Protein AF-A0A958D1C4-F1 (afdb_monomer)

Radius of gyration: 20.92 Å; Cα contacts (8 Å, |Δi|>4): 284; chains: 1; bounding box: 40×47×58 Å

Foldseek 3Di:
DVLVVLVVVLPCCVQDPLQFAWDFPCVQCVVFVVAKDFDPLDQAQFFFFFWAWDADPPQKIWIWTKTQAADVVVVSPHFPADPVNPHGDIDTTTGIIGHDDPLSNLVRNSCGRCVCSRPNQHGFDHDNPDTNVRSNRRGIGGHDDPPRDCVVSVV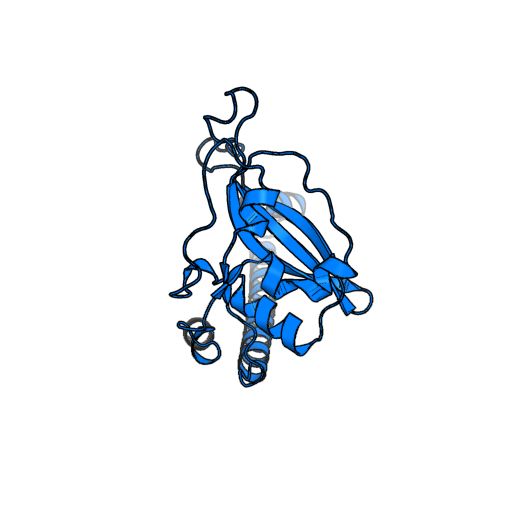SVVVSVVVVVVVVVVVVVVLVVVCVVVVPDPVRSVVCCVVVPPPPD

Solvent-accessible surface area (backbone atoms only — not comparable to full-atom values): 11292 Å² total; per-residue (Å²): 114,66,66,66,51,49,61,65,63,62,49,60,63,83,46,40,68,48,74,38,64,44,38,39,35,58,67,73,40,38,72,35,58,74,78,29,46,79,38,81,74,60,102,42,51,30,36,53,80,47,42,44,64,43,85,44,84,94,67,30,33,33,38,29,36,30,33,40,39,45,26,68,89,60,72,46,72,43,68,33,54,38,98,81,71,76,48,70,30,68,45,81,37,57,42,33,37,30,62,56,59,69,69,59,46,53,51,44,53,60,46,35,75,49,36,79,71,27,73,54,23,56,75,54,55,73,64,74,82,49,42,30,66,59,25,52,48,62,23,35,38,64,57,88,60,92,82,50,66,52,65,68,57,51,51,54,49,53,52,52,53,52,54,47,54,52,47,57,55,47,51,54,50,49,51,56,49,52,38,61,74,73,65,57,50,74,70,56,46,49,56,47,49,71,68,62,50,74,78,91,120

Nearest PDB structures (foldseek):
  6bhw-assembly2_H  TM=4.197E-01  e=1.372E+00  Bacillus subtilis subsp. subtilis str. 168
  6h25-assembly1_J  TM=2.939E-01  e=8.977E-01  Homo sapiens
  6t96-assembly1_A  TM=2.825E-01  e=3.620E+00  Photorhabdus laumondii subsp. laumondii TTO1
  7zck-assembly1_C  TM=2.603E-01  e=8.989E+00  Synechococcus sp. MIT S9220

Secondary structure (DSSP, 8-state):
-HHHHHHHHT-GGGTS-TT--EEEHHHHTHHHHHHSEE----S--PEEEEEEEEE-GGGEEEEEEEEE-B-TTTTT-SB-B-TTSSSBPEEEEEEEEEE--HHHHHHHHHHGGGGGGSTTT-PPP-SSSS-HHHHHHT-EEEPP-TT---HHHHHHHHHHHHHHHHHHHHHHHHHHHHHHHHT--HHHHHHHHHHHS----

Sequence (201 aa):
KQRQKLEKALDPFKFLDRNAPCKPFTQVFAQAIKYGELVDPGAVRHDVEGLRLVPLAGGRVELQAQLKHRDPASGWSSWQYEEDGKSILRTWTPVYRFDLDPAVARFYTHALPVLDQFTHAGKFPGGKTKSSMQKLQAAKLPIFDPAADLAPLEELTAELEAVRTQLDGTDRLIDQVVYRLYGLTEEEIAVVEERGEPQST

Structure (mmCIF, N/CA/C/O backbone):
data_AF-A0A958D1C4-F1
#
_entry.id   AF-A0A958D1C4-F1
#
loop_
_atom_site.group_PDB
_atom_site.id
_atom_site.type_symbol
_atom_site.label_atom_id
_atom_site.label_alt_id
_atom_site.label_comp_id
_atom_site.label_asym_id
_atom_site.label_entity_id
_atom_site.label_seq_id
_atom_site.pdbx_PDB_ins_code
_atom_site.Cartn_x
_atom_site.Cartn_y
_atom_site.Cartn_z
_atom_site.occupancy
_atom_site.B_iso_or_equiv
_atom_site.auth_seq_id
_atom_site.auth_comp_id
_atom_site.auth_asym_id
_atom_site.auth_atom_id
_atom_site.pdbx_PDB_model_num
ATOM 1 N N . LYS A 1 1 ? -8.722 -6.976 25.796 1.00 63.12 1 LYS A N 1
ATOM 2 C CA . LYS A 1 1 ? -8.600 -8.406 25.390 1.00 63.12 1 LYS A CA 1
ATOM 3 C C . LYS A 1 1 ? -9.243 -8.695 24.026 1.00 63.12 1 LYS A C 1
ATOM 5 O O . LYS A 1 1 ? -8.608 -9.375 23.235 1.00 63.12 1 LYS A O 1
ATOM 10 N N . GLN A 1 2 ? -10.440 -8.172 23.724 1.00 67.69 2 GLN A N 1
ATOM 11 C CA . GLN A 1 2 ? -11.128 -8.405 22.441 1.00 67.69 2 GLN A CA 1
ATOM 12 C C . GLN A 1 2 ? -10.414 -7.770 21.233 1.00 67.69 2 GLN A C 1
ATOM 14 O O . GLN A 1 2 ? -10.113 -8.486 20.288 1.00 67.69 2 GLN A O 1
ATOM 19 N N . ARG A 1 3 ? -9.995 -6.496 21.322 1.00 64.25 3 ARG A N 1
ATOM 20 C CA . ARG A 1 3 ? -9.175 -5.814 20.294 1.00 64.25 3 ARG A CA 1
ATOM 21 C C . ARG A 1 3 ? -7.928 -6.606 19.883 1.00 64.25 3 ARG A C 1
ATOM 23 O O . ARG A 1 3 ? -7.763 -6.933 18.720 1.00 64.25 3 ARG A O 1
ATOM 30 N N . GLN A 1 4 ? -7.094 -6.996 20.846 1.00 67.06 4 GLN A N 1
ATOM 31 C CA . GLN A 1 4 ? -5.861 -7.748 20.570 1.00 67.06 4 GLN A CA 1
ATOM 32 C C . GLN A 1 4 ? -6.128 -9.135 19.951 1.00 67.06 4 GLN A C 1
ATOM 34 O O . GLN A 1 4 ? -5.304 -9.661 19.204 1.00 67.06 4 GLN A O 1
ATOM 39 N N . LYS A 1 5 ? -7.278 -9.749 20.265 1.00 69.50 5 LYS A N 1
ATOM 40 C CA . LYS A 1 5 ? -7.719 -11.005 19.646 1.00 69.50 5 LYS A CA 1
ATOM 41 C C . LYS A 1 5 ? -8.146 -10.779 18.191 1.00 69.50 5 LYS A C 1
ATOM 43 O O . LYS A 1 5 ? -7.768 -11.586 17.349 1.00 69.50 5 LYS A O 1
ATOM 48 N N . LEU A 1 6 ? -8.867 -9.692 17.907 1.00 64.50 6 LEU A N 1
ATOM 49 C CA . LEU A 1 6 ? -9.273 -9.287 16.555 1.00 64.50 6 LEU A CA 1
ATOM 50 C C . LEU A 1 6 ? -8.064 -8.898 15.692 1.00 64.50 6 LEU A C 1
ATOM 52 O O . LEU A 1 6 ? -7.927 -9.399 14.585 1.00 64.50 6 LEU A O 1
ATOM 56 N N . GLU A 1 7 ? -7.113 -8.128 16.223 1.00 67.44 7 GLU A N 1
ATOM 57 C CA . GLU A 1 7 ? -5.879 -7.749 15.511 1.00 67.44 7 GLU A CA 1
ATOM 58 C C . GLU A 1 7 ? -5.041 -8.977 15.107 1.00 67.44 7 GLU A C 1
ATOM 60 O O . GLU A 1 7 ? -4.535 -9.045 13.993 1.00 67.44 7 GLU A O 1
ATOM 65 N N . LYS A 1 8 ? -4.950 -10.003 15.968 1.00 66.19 8 LYS A N 1
ATOM 66 C CA . LYS A 1 8 ? -4.337 -11.296 15.598 1.00 66.19 8 LYS A CA 1
ATOM 67 C C . LYS A 1 8 ? -5.214 -12.135 14.664 1.00 66.19 8 LYS A C 1
ATOM 69 O O . LYS A 1 8 ? -4.708 -13.022 13.972 1.00 66.19 8 LYS A O 1
ATOM 74 N N . ALA A 1 9 ? -6.533 -11.943 14.691 1.00 70.44 9 ALA A N 1
ATOM 75 C CA . ALA A 1 9 ? -7.454 -12.611 13.779 1.00 70.44 9 ALA A CA 1
ATOM 76 C C . ALA A 1 9 ? -7.264 -12.100 12.341 1.00 70.44 9 ALA A C 1
ATOM 78 O O . ALA A 1 9 ? -7.268 -12.925 11.433 1.00 70.44 9 ALA A O 1
ATOM 79 N N . LEU A 1 10 ? -6.963 -10.808 12.197 1.00 79.00 10 LEU A N 1
ATOM 80 C CA . LEU A 1 10 ? -6.803 -10.033 10.962 1.00 79.00 10 LEU A CA 1
ATOM 81 C C . LEU A 1 10 ? -5.484 -10.238 10.194 1.00 79.00 10 LEU A C 1
ATOM 83 O O . LEU A 1 10 ? -5.183 -9.432 9.322 1.00 79.00 10 LEU A O 1
ATOM 87 N N . ASP A 1 11 ? -4.695 -11.281 10.478 1.00 86.06 11 ASP A N 1
ATOM 88 C CA . ASP A 1 11 ? -3.532 -11.605 9.633 1.00 86.06 11 ASP A CA 1
ATOM 89 C C . ASP A 1 11 ? -4.011 -11.915 8.199 1.00 86.06 11 ASP A C 1
ATOM 91 O O . ASP A 1 11 ? -4.666 -12.950 8.002 1.00 86.06 11 ASP A O 1
ATOM 95 N N . PRO A 1 12 ? -3.693 -11.069 7.193 1.00 87.69 12 PRO A N 1
ATOM 96 C CA . PRO A 1 12 ? -4.183 -11.258 5.831 1.00 87.69 12 PRO A CA 1
ATOM 97 C C . PRO A 1 12 ? -3.730 -12.588 5.225 1.00 87.69 12 PRO A C 1
ATOM 99 O O . PRO A 1 12 ? -4.428 -13.150 4.387 1.00 87.69 12 PRO A O 1
ATOM 102 N N . PHE A 1 13 ? -2.609 -13.151 5.686 1.00 91.50 13 PHE A N 1
ATOM 103 C CA . PHE A 1 13 ? -2.072 -14.418 5.182 1.00 91.50 13 PHE A CA 1
ATOM 104 C C . PHE A 1 13 ? -2.817 -15.666 5.671 1.00 91.50 13 PHE A C 1
ATOM 106 O O . PHE A 1 13 ? -2.457 -16.782 5.305 1.00 91.50 13 PHE A O 1
ATOM 113 N N . LYS A 1 14 ? -3.878 -15.509 6.470 1.00 89.69 14 LYS A N 1
ATOM 114 C CA . LYS A 1 14 ? -4.867 -16.584 6.663 1.00 89.69 14 LYS A CA 1
ATOM 115 C C . LYS A 1 14 ? -5.762 -16.780 5.444 1.00 89.69 14 LYS A C 1
ATOM 117 O O . LYS A 1 14 ? -6.344 -17.849 5.297 1.00 89.69 14 LYS A O 1
ATOM 122 N N . PHE A 1 15 ? -5.867 -15.748 4.611 1.00 91.06 15 PHE A N 1
ATOM 123 C CA . PHE A 1 15 ? -6.739 -15.695 3.440 1.00 91.06 15 PHE A CA 1
ATOM 124 C C . PHE A 1 15 ? -5.952 -15.490 2.138 1.00 91.06 15 PHE A C 1
ATOM 126 O O . PHE A 1 15 ? -6.448 -15.797 1.061 1.00 91.06 15 PHE A O 1
ATOM 133 N N . LEU A 1 16 ? -4.715 -14.994 2.231 1.00 93.31 16 LEU A N 1
ATOM 134 C CA . LEU A 1 16 ? -3.787 -14.808 1.119 1.00 93.31 16 LEU A CA 1
ATOM 135 C C . LEU A 1 16 ? -2.655 -15.837 1.182 1.00 93.31 16 LEU A C 1
ATOM 137 O O . LEU A 1 16 ? -2.052 -16.040 2.237 1.00 93.31 16 LEU A O 1
ATOM 141 N N . ASP A 1 17 ? -2.286 -16.420 0.040 1.00 93.06 17 ASP A N 1
ATOM 142 C CA . ASP A 1 17 ? -1.084 -17.250 -0.043 1.00 93.06 17 ASP A CA 1
ATOM 143 C C . ASP A 1 17 ? 0.179 -16.376 -0.004 1.00 93.06 17 ASP A C 1
ATOM 145 O O . ASP A 1 17 ? 0.501 -15.647 -0.945 1.00 93.06 17 ASP A O 1
ATOM 149 N N . ARG A 1 18 ? 0.946 -16.488 1.085 1.00 95.06 18 ARG A N 1
ATOM 150 C CA . ARG A 1 18 ? 2.224 -15.779 1.254 1.00 95.06 18 ARG A CA 1
ATOM 151 C C . ARG A 1 18 ? 3.250 -16.130 0.173 1.00 95.06 18 ARG A C 1
ATOM 153 O O . ARG A 1 18 ? 4.121 -15.312 -0.133 1.00 95.06 18 ARG A O 1
ATOM 160 N N . ASN A 1 19 ? 3.147 -17.324 -0.406 1.00 95.19 19 ASN A N 1
ATOM 161 C CA . ASN A 1 19 ? 4.024 -17.824 -1.460 1.00 95.19 19 ASN A CA 1
ATOM 162 C C . ASN A 1 19 ? 3.417 -17.655 -2.858 1.00 95.19 19 ASN A C 1
ATOM 164 O O . ASN A 1 19 ? 3.936 -18.232 -3.816 1.00 95.19 19 ASN A O 1
ATOM 168 N N . ALA A 1 20 ? 2.367 -16.838 -2.998 1.00 94.06 20 ALA A N 1
ATOM 169 C CA . ALA A 1 20 ? 1.771 -16.560 -4.292 1.00 94.06 20 ALA A CA 1
ATOM 170 C C . ALA A 1 20 ? 2.846 -16.087 -5.295 1.00 94.06 20 ALA A C 1
ATOM 172 O O . ALA A 1 20 ? 3.665 -15.205 -4.984 1.00 94.06 20 ALA A O 1
ATOM 173 N N . PRO A 1 21 ? 2.869 -16.648 -6.517 1.00 95.94 21 PRO A N 1
ATOM 174 C CA . PRO A 1 21 ? 3.808 -16.225 -7.540 1.00 95.94 21 PRO A CA 1
ATOM 175 C C . PRO A 1 21 ? 3.598 -14.743 -7.856 1.00 95.94 21 PRO A C 1
ATOM 177 O O . PRO A 1 21 ? 2.469 -14.269 -7.974 1.00 95.94 21 PRO A O 1
ATOM 180 N N . CYS A 1 22 ? 4.697 -14.005 -8.009 1.00 96.88 22 CYS A N 1
ATOM 181 C CA . CYS A 1 22 ? 4.651 -12.571 -8.272 1.00 96.88 22 CYS A CA 1
ATOM 182 C C . CYS A 1 22 ? 5.052 -12.241 -9.714 1.00 96.88 22 CYS A C 1
ATOM 184 O O . CYS A 1 22 ? 5.991 -12.822 -10.265 1.00 96.88 22 CYS A O 1
ATOM 186 N N . LYS A 1 23 ? 4.377 -11.258 -10.313 1.00 97.06 23 LYS A N 1
ATOM 187 C CA . LYS A 1 23 ? 4.684 -10.710 -11.643 1.00 97.06 23 LYS A CA 1
ATOM 188 C C . LYS A 1 23 ? 4.947 -9.207 -11.565 1.00 97.06 23 LYS A C 1
ATOM 190 O O . LYS A 1 23 ? 4.488 -8.563 -10.625 1.00 97.06 23 LYS A O 1
ATOM 195 N N . PRO A 1 24 ? 5.678 -8.624 -12.533 1.00 96.62 24 PRO A N 1
ATOM 196 C CA . PRO A 1 24 ? 5.834 -7.176 -12.610 1.00 96.62 24 PRO A CA 1
ATOM 197 C C . PRO A 1 24 ? 4.482 -6.456 -12.618 1.00 96.62 24 PRO A C 1
ATOM 199 O O . PRO A 1 24 ? 3.534 -6.930 -13.249 1.00 96.62 24 PRO A O 1
ATOM 202 N N . PHE A 1 25 ? 4.422 -5.289 -11.979 1.00 96.31 25 PHE A N 1
ATOM 203 C CA . PHE A 1 25 ? 3.253 -4.411 -11.901 1.00 96.31 25 PHE A CA 1
ATOM 204 C C . PHE A 1 25 ? 2.549 -4.245 -13.253 1.00 96.31 25 PHE A C 1
ATOM 206 O O . PHE A 1 25 ? 1.336 -4.407 -13.358 1.00 96.31 25 PHE A O 1
ATOM 213 N N . THR A 1 26 ? 3.328 -3.991 -14.307 1.00 95.69 26 THR A N 1
ATOM 214 C CA . THR A 1 26 ? 2.819 -3.778 -15.670 1.00 95.69 26 THR A CA 1
ATOM 215 C C . THR A 1 26 ? 2.132 -4.999 -16.270 1.00 95.69 26 THR A C 1
ATOM 217 O O . THR A 1 26 ? 1.303 -4.842 -17.158 1.00 95.69 26 THR A O 1
ATOM 220 N N . GLN A 1 27 ? 2.455 -6.207 -15.803 1.00 96.56 27 GLN A N 1
ATOM 221 C CA . GLN A 1 27 ? 1.782 -7.435 -16.223 1.00 96.56 27 GLN A CA 1
ATOM 222 C C . GLN A 1 27 ? 0.535 -7.701 -15.386 1.00 96.56 27 GLN A C 1
ATOM 224 O O . GLN A 1 27 ? -0.487 -8.102 -15.933 1.00 96.56 27 GLN A O 1
ATOM 229 N N . VAL A 1 28 ? 0.617 -7.470 -14.073 1.00 96.62 28 VAL A N 1
ATOM 230 C CA . VAL A 1 28 ? -0.502 -7.677 -13.145 1.00 96.62 28 VAL A CA 1
ATOM 231 C C . VAL A 1 28 ? -1.671 -6.751 -13.474 1.00 96.62 28 VAL A C 1
ATOM 233 O O . VAL A 1 28 ? -2.802 -7.207 -13.599 1.00 96.62 28 VAL A O 1
ATOM 236 N N . PHE A 1 29 ? -1.392 -5.471 -13.712 1.00 95.94 29 PHE A N 1
ATOM 237 C CA . PHE A 1 29 ? -2.403 -4.473 -14.053 1.00 95.94 29 PHE A CA 1
ATOM 238 C C . PHE A 1 29 ? -2.455 -4.158 -15.553 1.00 95.94 29 PHE A C 1
ATOM 240 O O . PHE A 1 29 ? -2.922 -3.090 -15.933 1.00 95.94 29 PHE A O 1
ATOM 247 N N . ALA A 1 30 ? -1.999 -5.061 -16.430 1.00 95.06 30 ALA A N 1
ATOM 248 C CA . ALA A 1 30 ? -1.895 -4.791 -17.870 1.00 95.06 30 ALA A CA 1
ATOM 249 C C . ALA A 1 30 ? -3.211 -4.282 -18.486 1.00 95.06 30 ALA A C 1
ATOM 251 O O . ALA A 1 30 ? -3.220 -3.295 -19.221 1.00 95.06 30 ALA A O 1
ATOM 252 N N . GLN A 1 31 ? -4.332 -4.934 -18.159 1.00 93.31 31 GLN A N 1
ATOM 253 C CA . GLN A 1 31 ? -5.651 -4.545 -18.659 1.00 93.31 31 GLN A CA 1
ATOM 254 C C . GLN A 1 31 ? -6.142 -3.236 -18.031 1.00 93.31 31 GLN A C 1
ATOM 256 O O . GLN A 1 31 ? -6.637 -2.372 -18.750 1.00 93.31 31 GLN A O 1
ATOM 261 N N . ALA A 1 32 ? -5.953 -3.069 -16.721 1.00 93.25 32 ALA A N 1
ATOM 262 C CA . ALA A 1 32 ? -6.364 -1.871 -15.995 1.00 93.25 32 ALA A CA 1
ATOM 263 C C . ALA A 1 32 ? -5.597 -0.625 -16.466 1.00 93.25 32 ALA A C 1
ATOM 265 O O . ALA A 1 32 ? -6.195 0.414 -16.710 1.00 93.25 32 ALA A O 1
ATOM 266 N N . ILE A 1 33 ? -4.284 -0.741 -16.690 1.00 93.56 33 ILE A N 1
ATOM 267 C CA . ILE A 1 33 ? -3.438 0.345 -17.206 1.00 93.56 33 ILE A CA 1
ATOM 268 C C . ILE A 1 33 ? -3.807 0.692 -18.651 1.00 93.56 33 ILE A C 1
ATOM 270 O O . ILE A 1 33 ? -3.784 1.863 -19.014 1.00 93.56 33 ILE A O 1
ATOM 274 N N . LYS A 1 34 ? -4.172 -0.297 -19.480 1.00 93.62 34 LYS A N 1
ATOM 275 C CA . LYS A 1 34 ? -4.526 -0.072 -20.893 1.00 93.62 34 LYS A CA 1
ATOM 276 C C . LYS A 1 34 ? -5.709 0.886 -21.068 1.00 93.62 34 LYS A C 1
ATOM 278 O O . LYS A 1 34 ? -5.715 1.657 -22.022 1.00 93.62 34 LYS A O 1
ATOM 283 N N . TYR A 1 35 ? -6.699 0.807 -20.182 1.00 92.06 35 TYR A N 1
ATOM 284 C CA . TYR A 1 35 ? -7.898 1.658 -20.199 1.00 92.06 35 TYR A CA 1
ATOM 285 C C . TYR A 1 35 ? -7.904 2.692 -19.064 1.00 92.06 35 TYR A C 1
ATOM 287 O O . TYR A 1 35 ? -8.868 3.433 -18.891 1.00 92.06 35 TYR A O 1
ATOM 295 N N . GLY A 1 36 ? -6.828 2.720 -18.283 1.00 92.56 36 GLY A N 1
ATOM 296 C CA . GLY A 1 36 ? -6.655 3.591 -17.140 1.00 92.56 36 GLY A CA 1
ATOM 297 C C . GLY A 1 36 ? -6.121 4.961 -17.518 1.00 92.56 36 GLY A C 1
ATOM 298 O O . GLY A 1 36 ? -5.595 5.203 -18.602 1.00 92.56 36 GLY A O 1
ATOM 299 N N . GLU A 1 37 ? -6.220 5.859 -16.557 1.00 94.44 37 GLU A N 1
ATOM 300 C CA . GLU A 1 37 ? -5.623 7.179 -16.572 1.00 94.44 37 GLU A CA 1
ATOM 301 C C . GLU A 1 37 ? -4.328 7.117 -15.761 1.00 94.44 37 GLU A C 1
ATOM 303 O O . GLU A 1 37 ? -4.336 6.787 -14.572 1.00 94.44 37 GLU A O 1
ATOM 308 N N . LEU A 1 38 ? -3.203 7.407 -16.411 1.00 93.31 38 LEU A N 1
ATOM 309 C CA . LEU A 1 38 ? -1.951 7.654 -15.710 1.00 93.31 38 LEU A CA 1
ATOM 310 C C . LEU A 1 38 ? -2.057 9.017 -15.025 1.00 93.31 38 LEU A C 1
ATOM 312 O O . LEU A 1 38 ? -2.228 10.032 -15.699 1.00 93.31 38 LEU A O 1
ATOM 316 N N . VAL A 1 39 ? -1.918 9.037 -13.703 1.00 92.19 39 VAL A N 1
ATOM 317 C CA . VAL A 1 39 ? -1.790 10.282 -12.946 1.00 92.19 39 VAL A CA 1
ATOM 318 C C . VAL A 1 39 ? -0.302 10.501 -12.756 1.00 92.19 39 VAL A C 1
ATOM 320 O O . VAL A 1 39 ? 0.338 9.733 -12.047 1.00 92.19 39 VAL A O 1
ATOM 323 N N . ASP A 1 40 ? 0.270 11.485 -13.449 1.00 81.19 40 ASP A N 1
ATOM 324 C CA . ASP A 1 40 ? 1.699 11.764 -13.329 1.00 81.19 40 ASP A CA 1
ATOM 325 C C . ASP A 1 40 ? 2.009 12.177 -11.878 1.00 81.19 40 ASP A C 1
ATOM 327 O O . ASP A 1 40 ? 1.549 13.237 -11.445 1.00 81.19 40 ASP A O 1
ATOM 331 N N . PRO A 1 41 ? 2.792 11.388 -11.114 1.00 75.38 41 PRO A N 1
ATOM 332 C CA . PRO A 1 41 ? 3.209 11.782 -9.769 1.00 75.38 41 PRO A CA 1
ATOM 333 C C . PRO A 1 41 ? 4.263 12.906 -9.794 1.00 75.38 41 PRO A C 1
ATOM 335 O O . PRO A 1 41 ? 4.839 13.240 -8.758 1.00 75.38 41 PRO A O 1
ATOM 338 N N . GLY A 1 42 ? 4.564 13.446 -10.979 1.00 70.25 42 GLY A N 1
ATOM 339 C CA . GLY A 1 42 ? 5.707 14.285 -11.274 1.00 70.25 42 GLY A CA 1
ATOM 340 C C . GLY A 1 42 ? 6.908 13.430 -11.682 1.00 70.25 42 GLY A C 1
ATOM 341 O O . GLY A 1 42 ? 7.118 12.312 -11.197 1.00 70.25 42 GLY A O 1
ATOM 342 N N . ALA A 1 43 ? 7.762 13.971 -12.554 1.00 60.22 43 ALA A N 1
ATOM 343 C CA . ALA A 1 43 ? 9.013 13.337 -12.969 1.00 60.22 43 ALA A CA 1
ATOM 344 C C . ALA A 1 43 ? 10.069 13.370 -11.846 1.00 60.22 43 ALA A C 1
ATOM 346 O O . ALA A 1 43 ? 11.093 14.046 -11.943 1.00 60.22 43 ALA A O 1
ATOM 347 N N . VAL A 1 44 ? 9.825 12.627 -10.766 1.00 80.81 44 VAL A N 1
ATOM 348 C CA . VAL A 1 44 ? 10.654 12.650 -9.561 1.00 80.81 44 VAL A CA 1
ATOM 349 C C . VAL A 1 44 ? 11.368 11.316 -9.353 1.00 80.81 44 VAL A C 1
ATOM 351 O O . VAL A 1 44 ? 10.853 10.251 -9.703 1.00 80.81 44 VAL A O 1
ATOM 354 N N . ARG A 1 45 ? 12.596 11.343 -8.818 1.00 88.75 45 ARG A N 1
ATOM 355 C CA . ARG A 1 45 ? 13.448 10.152 -8.596 1.00 88.75 45 ARG A CA 1
ATOM 356 C C . ARG A 1 45 ? 13.325 9.575 -7.182 1.00 88.75 45 ARG A C 1
ATOM 358 O O . ARG A 1 45 ? 14.247 8.908 -6.710 1.00 88.75 45 ARG A O 1
ATOM 365 N N . HIS A 1 46 ? 12.206 9.825 -6.511 1.00 92.50 46 HIS A N 1
ATOM 366 C CA . HIS A 1 46 ? 11.893 9.281 -5.192 1.00 92.50 46 HIS A CA 1
ATOM 367 C C . HIS A 1 46 ? 11.897 7.751 -5.176 1.00 92.50 46 HIS A C 1
ATOM 369 O O . HIS A 1 46 ? 11.832 7.088 -6.218 1.00 92.50 46 HIS A O 1
ATOM 375 N N . ASP A 1 47 ? 12.059 7.186 -3.985 1.00 93.12 47 ASP A N 1
ATOM 376 C CA . ASP A 1 47 ? 11.961 5.742 -3.796 1.00 93.12 47 ASP A CA 1
ATOM 377 C C . ASP A 1 47 ? 10.500 5.402 -3.480 1.00 93.12 47 ASP A C 1
ATOM 379 O O . ASP A 1 47 ? 9.834 6.132 -2.753 1.00 93.12 47 ASP A O 1
ATOM 383 N N . VAL A 1 48 ? 9.993 4.317 -4.064 1.00 94.06 48 VAL A N 1
ATOM 384 C CA . VAL A 1 48 ? 8.658 3.794 -3.750 1.00 94.06 48 VAL A CA 1
ATOM 385 C C . VAL A 1 48 ? 8.828 2.801 -2.608 1.00 94.06 48 VAL A C 1
ATOM 387 O O . VAL A 1 48 ? 9.666 1.910 -2.719 1.00 94.06 48 VAL A O 1
ATOM 390 N N . GLU A 1 49 ? 8.078 2.955 -1.520 1.00 93.81 49 GLU A N 1
ATOM 391 C CA . GLU A 1 49 ? 8.148 2.035 -0.369 1.00 93.81 49 GLU A CA 1
ATOM 392 C C . GLU A 1 49 ? 6.845 1.260 -0.133 1.00 93.81 49 GLU A C 1
ATOM 394 O O . GLU A 1 49 ? 6.880 0.214 0.509 1.00 93.81 49 GLU A O 1
ATOM 399 N N . GLY A 1 50 ? 5.721 1.701 -0.703 1.00 95.56 50 GLY A N 1
ATOM 400 C CA . GLY A 1 50 ? 4.426 1.060 -0.493 1.00 95.56 50 GLY A CA 1
ATOM 401 C C . GLY A 1 50 ? 3.408 1.385 -1.578 1.00 95.56 50 GLY A C 1
ATOM 402 O O . GLY A 1 50 ? 3.589 2.318 -2.366 1.00 95.56 50 GLY A O 1
ATOM 403 N N . LEU A 1 51 ? 2.332 0.599 -1.611 1.00 97.44 51 LEU A N 1
ATOM 404 C CA . LEU A 1 51 ? 1.206 0.760 -2.528 1.00 97.44 51 LEU A CA 1
ATOM 405 C C . LEU A 1 51 ? -0.110 0.580 -1.779 1.00 97.44 51 LEU A C 1
ATOM 407 O O . LEU A 1 51 ? -0.193 -0.215 -0.845 1.00 97.44 51 LEU A O 1
ATOM 411 N N . ARG A 1 52 ? -1.146 1.288 -2.225 1.00 97.19 52 ARG A N 1
ATOM 412 C CA . ARG A 1 52 ? -2.522 1.075 -1.770 1.00 97.19 52 ARG A CA 1
ATOM 413 C C . ARG A 1 52 ? -3.514 1.414 -2.870 1.00 97.19 52 ARG A C 1
ATOM 415 O O . ARG A 1 52 ? -3.229 2.256 -3.722 1.00 97.19 52 ARG A O 1
ATOM 422 N N . LEU A 1 53 ? -4.678 0.779 -2.817 1.00 96.75 53 LEU A N 1
ATOM 423 C CA . LEU A 1 53 ? -5.841 1.185 -3.596 1.00 96.75 53 LEU A CA 1
ATOM 424 C C . LEU A 1 53 ? -6.752 2.041 -2.721 1.00 96.75 53 LEU A C 1
ATOM 426 O O . LEU A 1 53 ? -6.983 1.720 -1.558 1.00 96.75 53 LEU A O 1
ATOM 430 N N . VAL A 1 54 ? -7.266 3.120 -3.298 1.00 95.50 54 VAL A N 1
ATOM 431 C CA . VAL A 1 54 ? -8.282 3.977 -2.693 1.00 95.50 54 VAL A CA 1
ATOM 432 C C . VAL A 1 54 ? -9.520 3.921 -3.588 1.00 95.50 54 VAL A C 1
ATOM 434 O O . VAL A 1 54 ? -9.411 4.226 -4.779 1.00 95.50 54 VAL A O 1
ATOM 437 N N . PRO A 1 55 ? -10.689 3.499 -3.076 1.00 92.75 55 PRO A N 1
ATOM 438 C CA . PRO A 1 55 ? -11.911 3.488 -3.869 1.00 92.75 55 PRO A CA 1
ATOM 439 C C . PRO A 1 55 ? -12.330 4.920 -4.229 1.00 92.75 55 PRO A C 1
ATOM 441 O O . PRO A 1 55 ? -12.267 5.826 -3.400 1.00 92.75 55 PRO A O 1
ATOM 444 N N . LEU A 1 56 ? -12.773 5.117 -5.470 1.00 91.69 56 LEU A N 1
ATOM 445 C CA . LEU A 1 56 ? -13.355 6.361 -5.968 1.00 91.69 56 LEU A CA 1
ATOM 446 C C . LEU A 1 56 ? -14.853 6.174 -6.254 1.00 91.69 56 LEU A C 1
ATOM 448 O O . LEU A 1 56 ? -15.377 5.059 -6.316 1.00 91.69 56 LEU A O 1
ATOM 452 N N . ALA A 1 57 ? -15.555 7.288 -6.466 1.00 83.56 57 ALA A N 1
ATOM 453 C CA . ALA A 1 57 ? -16.943 7.257 -6.913 1.00 83.56 57 ALA A CA 1
ATOM 454 C C . ALA A 1 57 ? -17.081 6.527 -8.265 1.00 83.56 57 ALA A C 1
ATOM 456 O O . ALA A 1 57 ? -16.207 6.610 -9.129 1.00 83.56 57 ALA A O 1
ATOM 457 N N . GLY A 1 58 ? -18.204 5.829 -8.455 1.00 79.38 58 GLY A N 1
ATOM 458 C CA . GLY A 1 58 ? -18.517 5.147 -9.715 1.00 79.38 58 GLY A CA 1
ATOM 459 C C . GLY A 1 58 ? -17.802 3.808 -9.934 1.00 79.38 58 GLY A C 1
ATOM 460 O O . GLY A 1 58 ? -17.777 3.336 -11.063 1.00 79.38 58 GLY A O 1
ATOM 461 N N . GLY A 1 59 ? -17.230 3.195 -8.890 1.00 78.06 59 GLY A N 1
ATOM 462 C CA . GLY A 1 59 ? -16.569 1.881 -8.984 1.00 78.06 59 GLY A CA 1
ATOM 463 C C . GLY A 1 59 ? -15.126 1.928 -9.499 1.00 78.06 59 GLY A C 1
ATOM 464 O O . GLY A 1 59 ? -14.476 0.891 -9.615 1.00 78.06 59 GLY A O 1
ATOM 465 N N . ARG A 1 60 ? -14.613 3.131 -9.765 1.00 91.44 60 ARG A N 1
ATOM 466 C CA . ARG A 1 60 ? -13.224 3.374 -10.155 1.00 91.44 60 ARG A CA 1
ATOM 467 C C . ARG A 1 60 ? -12.319 3.285 -8.923 1.00 91.44 60 ARG A C 1
ATOM 469 O O . ARG A 1 60 ? -12.759 3.537 -7.802 1.00 91.44 60 ARG A O 1
ATOM 476 N N . VAL A 1 61 ? -11.042 2.972 -9.111 1.00 95.94 61 VAL A N 1
ATOM 477 C CA . VAL A 1 61 ? -10.043 2.976 -8.031 1.00 95.94 61 VAL A CA 1
ATOM 478 C C . VAL A 1 61 ? -8.873 3.888 -8.372 1.00 95.94 61 VAL A C 1
ATOM 480 O O . VAL A 1 61 ? -8.490 4.030 -9.534 1.00 95.94 61 VAL A O 1
ATOM 483 N N . GLU A 1 62 ? -8.288 4.495 -7.345 1.00 96.81 62 GLU A N 1
ATOM 484 C CA . GLU A 1 62 ? -7.027 5.220 -7.421 1.00 96.81 62 GLU A CA 1
ATOM 485 C C . GLU A 1 62 ? -5.915 4.369 -6.811 1.00 96.81 62 GLU A C 1
ATOM 487 O O . GLU A 1 62 ? -5.953 4.011 -5.633 1.00 96.81 62 GLU A O 1
ATOM 492 N N . LEU A 1 63 ? -4.901 4.050 -7.609 1.00 97.25 63 LEU A N 1
ATOM 493 C CA . LEU A 1 63 ? -3.666 3.483 -7.096 1.00 97.25 63 LEU A CA 1
ATOM 494 C C . LEU A 1 63 ? -2.781 4.622 -6.601 1.00 97.25 63 LEU A C 1
ATOM 496 O O . LEU A 1 63 ? -2.434 5.527 -7.366 1.00 97.25 63 LEU A O 1
ATOM 500 N N . GLN A 1 64 ? -2.366 4.530 -5.343 1.00 97.31 64 GLN A N 1
ATOM 501 C CA . GLN A 1 64 ? -1.415 5.451 -4.737 1.00 97.31 64 GLN A CA 1
ATOM 502 C C . GLN A 1 64 ? -0.115 4.726 -4.398 1.00 97.31 64 GLN A C 1
ATOM 504 O O . GLN A 1 64 ? -0.121 3.589 -3.915 1.00 97.31 64 GLN A O 1
ATOM 509 N N . ALA A 1 65 ? 1.003 5.407 -4.630 1.00 96.25 65 ALA A N 1
ATOM 510 C CA . ALA A 1 65 ? 2.328 4.968 -4.225 1.00 96.25 65 ALA A CA 1
ATOM 511 C C . ALA A 1 65 ? 2.820 5.815 -3.053 1.00 96.25 65 ALA A C 1
ATOM 513 O O . ALA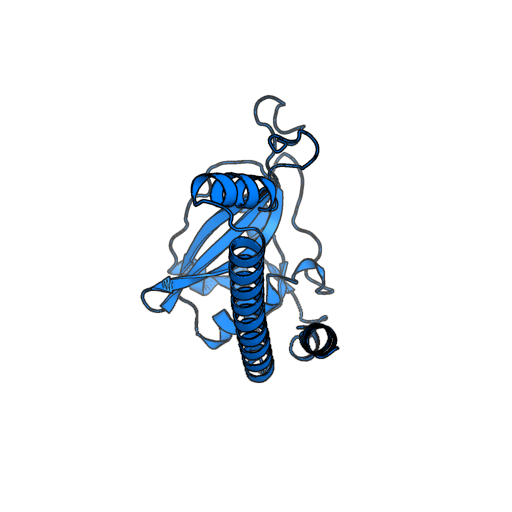 A 1 65 ? 2.687 7.038 -3.067 1.00 96.25 65 ALA A O 1
ATOM 514 N N . GLN A 1 66 ? 3.410 5.170 -2.049 1.00 95.94 66 GLN A N 1
ATOM 515 C CA . GLN A 1 66 ? 4.096 5.880 -0.981 1.00 95.94 66 GLN A CA 1
ATOM 516 C C . GLN A 1 66 ? 5.492 6.254 -1.469 1.00 95.94 66 GLN A C 1
ATOM 518 O O . GLN A 1 66 ? 6.345 5.384 -1.680 1.00 95.94 66 GLN A O 1
ATOM 523 N N . LEU A 1 67 ? 5.708 7.548 -1.669 1.00 94.06 67 LEU A N 1
ATOM 524 C CA . LEU A 1 67 ? 6.978 8.097 -2.108 1.00 94.06 67 LEU A CA 1
ATOM 525 C C . LEU A 1 67 ? 7.797 8.511 -0.896 1.00 94.06 67 LEU A C 1
ATOM 527 O O . LEU A 1 67 ? 7.358 9.317 -0.082 1.00 94.06 67 LEU A O 1
ATOM 531 N N . LYS A 1 68 ? 9.011 7.980 -0.813 1.00 93.50 68 LYS A N 1
ATOM 532 C CA . LYS A 1 68 ? 10.045 8.432 0.107 1.00 93.50 68 LYS A CA 1
ATOM 533 C C . LYS A 1 68 ? 10.891 9.498 -0.566 1.00 93.50 68 LYS A C 1
ATOM 535 O O . LYS A 1 68 ? 11.624 9.222 -1.529 1.00 93.50 68 LYS A O 1
ATOM 540 N N . HIS A 1 69 ? 10.774 10.715 -0.053 1.00 91.62 69 HIS A N 1
ATOM 541 C CA . HIS A 1 69 ? 11.249 11.907 -0.732 1.00 91.62 69 HIS A CA 1
ATOM 542 C C . HIS A 1 69 ? 12.766 12.038 -0.693 1.00 91.62 69 HIS A C 1
ATOM 544 O O . HIS A 1 69 ? 13.419 11.953 0.346 1.00 91.62 69 HIS A O 1
ATOM 550 N N . ARG A 1 70 ? 13.331 12.272 -1.874 1.00 89.94 70 ARG A N 1
ATOM 551 C CA . ARG A 1 70 ? 14.753 12.532 -2.107 1.00 89.94 70 ARG A CA 1
ATOM 552 C C . ARG A 1 70 ? 14.923 14.001 -2.412 1.00 89.94 70 ARG A C 1
ATOM 554 O O . ARG A 1 70 ? 14.136 14.545 -3.179 1.00 89.94 70 ARG A O 1
ATOM 561 N N . ASP A 1 71 ? 15.979 14.590 -1.878 1.00 88.19 71 ASP A N 1
ATOM 562 C CA . ASP A 1 71 ? 16.249 16.005 -2.058 1.00 88.19 71 ASP A CA 1
ATOM 563 C C . ASP A 1 71 ? 16.880 16.279 -3.441 1.00 88.19 71 ASP A C 1
ATOM 565 O O . ASP A 1 71 ? 18.012 15.838 -3.692 1.00 88.19 71 ASP A O 1
ATOM 569 N N . PRO A 1 72 ? 16.195 17.002 -4.348 1.00 86.69 72 PRO A N 1
ATOM 570 C CA . PRO A 1 72 ? 16.756 17.373 -5.642 1.00 86.69 72 PRO A CA 1
ATOM 571 C C . PRO A 1 72 ? 17.959 18.319 -5.524 1.00 86.69 72 PRO A C 1
ATOM 573 O O . PRO A 1 72 ? 18.851 18.238 -6.370 1.00 86.69 72 PRO A O 1
ATOM 5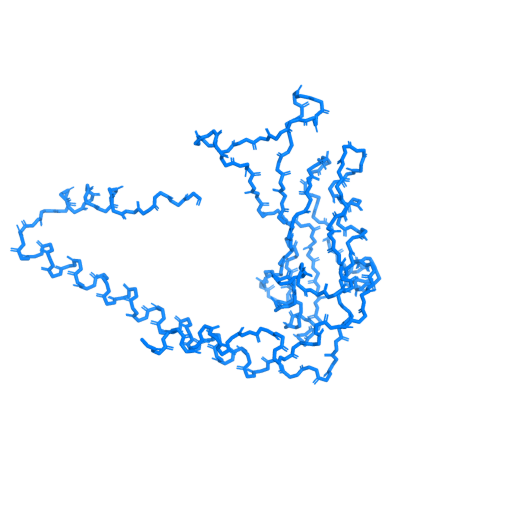76 N N . ALA A 1 73 ? 18.034 19.162 -4.485 1.00 87.25 73 ALA A N 1
ATOM 577 C CA . ALA A 1 73 ? 19.143 20.100 -4.289 1.00 87.25 73 ALA A CA 1
ATOM 578 C C . ALA A 1 73 ? 20.463 19.366 -3.997 1.00 87.25 73 ALA A C 1
ATOM 580 O O . ALA A 1 73 ? 21.521 19.754 -4.488 1.00 87.25 73 ALA A O 1
ATOM 581 N N . SER A 1 74 ? 20.394 18.227 -3.306 1.00 82.75 74 SER A N 1
ATOM 582 C CA . SER A 1 74 ? 21.523 17.308 -3.101 1.00 82.75 74 SER A CA 1
ATOM 583 C C . SER A 1 74 ? 21.890 16.446 -4.324 1.00 82.75 74 SER A C 1
ATOM 585 O O . SER A 1 74 ? 22.637 15.468 -4.195 1.00 82.75 74 SER A O 1
ATOM 587 N N . GLY A 1 75 ? 21.306 16.701 -5.499 1.00 83.12 75 GLY A N 1
ATOM 588 C CA . GLY A 1 75 ? 21.444 15.813 -6.654 1.00 83.12 75 GLY A CA 1
ATOM 589 C C . GLY A 1 75 ? 20.848 14.423 -6.400 1.00 83.12 75 GLY A C 1
ATOM 590 O O . GLY A 1 75 ? 21.400 13.418 -6.857 1.00 83.12 75 GLY A O 1
ATOM 591 N N . TRP A 1 76 ? 19.736 14.349 -5.654 1.00 86.88 76 TRP A N 1
ATOM 592 C CA . TRP A 1 76 ? 19.023 13.112 -5.289 1.00 86.88 76 TRP A CA 1
ATOM 593 C C . TRP A 1 76 ? 19.808 12.175 -4.364 1.00 86.88 76 TRP A C 1
ATOM 595 O O . TRP A 1 76 ? 19.482 10.988 -4.236 1.00 86.88 76 TRP A O 1
ATOM 605 N N . SER A 1 77 ? 20.886 12.669 -3.756 1.00 84.94 77 SER A N 1
ATOM 606 C CA . SER A 1 77 ? 21.756 11.856 -2.914 1.00 84.94 77 SER A CA 1
ATOM 607 C C . SER A 1 77 ? 21.251 11.725 -1.483 1.00 84.94 77 SER A C 1
ATOM 609 O O . SER A 1 77 ? 21.424 10.652 -0.898 1.00 84.94 77 SER A O 1
ATOM 611 N N . SER A 1 78 ? 20.562 12.753 -0.997 1.00 88.94 78 SER A N 1
ATOM 612 C CA . SER A 1 78 ? 20.004 12.855 0.346 1.00 88.94 78 SER A CA 1
ATOM 613 C C . SER A 1 78 ? 18.487 12.674 0.358 1.00 88.94 78 SER A C 1
ATOM 615 O O . SER A 1 78 ? 17.815 12.719 -0.678 1.00 88.94 78 SER A O 1
ATOM 617 N N . TRP A 1 79 ? 17.957 12.440 1.554 1.00 91.88 79 TRP A N 1
ATOM 618 C CA . TRP A 1 79 ? 16.525 12.386 1.829 1.00 91.88 79 TRP A CA 1
ATOM 619 C C . TRP A 1 79 ? 16.013 13.759 2.259 1.00 91.88 79 TRP A C 1
ATOM 621 O O . TRP A 1 79 ? 16.769 14.534 2.845 1.00 91.88 79 TRP A O 1
ATOM 631 N N . GLN A 1 80 ? 14.745 14.038 1.972 1.00 90.88 80 GLN A N 1
ATOM 632 C CA . GLN A 1 80 ? 14.022 15.125 2.628 1.00 90.88 80 GLN A CA 1
ATOM 633 C C . GLN A 1 80 ? 13.480 14.617 3.963 1.00 90.88 80 GLN A C 1
ATOM 635 O O . GLN A 1 80 ? 13.167 13.432 4.088 1.00 90.88 80 GLN A O 1
ATOM 640 N N . TYR A 1 81 ? 13.397 15.496 4.951 1.00 91.62 81 TYR A N 1
ATOM 641 C CA . TYR A 1 81 ? 12.902 15.175 6.284 1.00 91.62 81 TYR A CA 1
ATOM 642 C C . TYR A 1 81 ? 11.658 16.009 6.584 1.00 91.62 81 TYR A C 1
ATOM 644 O O . TYR A 1 81 ? 11.484 17.075 5.994 1.00 91.62 81 TYR A O 1
ATOM 652 N N . GLU A 1 82 ? 10.813 15.497 7.470 1.00 91.44 82 GLU A N 1
ATOM 653 C CA . GLU A 1 82 ? 9.701 16.229 8.071 1.00 91.44 82 GLU A CA 1
ATOM 654 C C . GLU A 1 82 ? 10.228 17.413 8.905 1.00 91.44 82 GLU A C 1
ATOM 656 O O . GLU A 1 82 ? 11.436 17.552 9.132 1.00 91.44 82 GLU A O 1
ATOM 661 N N . GLU A 1 83 ? 9.325 18.262 9.402 1.00 83.50 83 GLU A N 1
ATOM 662 C CA . GLU A 1 83 ? 9.679 19.427 10.234 1.00 83.50 83 GLU A CA 1
ATOM 663 C C . GLU A 1 83 ? 10.482 19.051 11.494 1.00 83.50 83 GLU A C 1
ATOM 665 O O . GLU A 1 83 ? 11.272 19.850 11.998 1.00 83.50 83 GLU A O 1
ATOM 670 N N . ASP A 1 84 ? 10.347 17.805 11.963 1.00 82.75 84 ASP A N 1
ATOM 671 C CA . ASP A 1 84 ? 11.096 17.249 13.093 1.00 82.75 84 ASP A CA 1
ATOM 672 C C . ASP A 1 84 ? 12.598 17.020 12.807 1.00 82.75 84 ASP A C 1
ATOM 674 O O . ASP A 1 84 ? 13.379 16.785 13.738 1.00 82.75 84 ASP A O 1
ATOM 678 N N . GLY A 1 85 ? 13.010 17.052 11.532 1.00 82.19 85 GLY A N 1
ATOM 679 C CA . GLY A 1 85 ? 14.370 16.781 11.057 1.00 82.19 85 GLY A CA 1
ATOM 680 C C . GLY A 1 85 ? 14.879 15.349 11.288 1.00 82.19 85 GLY A C 1
ATOM 681 O O . GLY A 1 85 ? 16.051 15.066 11.035 1.00 82.19 85 GLY A O 1
ATOM 682 N N . LYS A 1 86 ? 14.038 14.439 11.786 1.00 81.56 86 LYS A N 1
ATOM 683 C CA . LYS A 1 86 ? 14.386 13.057 12.163 1.00 81.56 86 LYS A CA 1
ATOM 684 C C . LYS A 1 86 ? 13.719 12.040 11.252 1.00 81.56 86 LYS A C 1
ATOM 686 O O . LYS A 1 86 ? 14.311 11.004 10.938 1.00 81.56 86 LYS A O 1
ATOM 691 N N . SER A 1 87 ? 12.506 12.340 10.818 1.00 87.25 87 SER A N 1
ATOM 692 C CA . SER A 1 87 ? 11.674 11.454 10.025 1.00 87.25 87 SER A CA 1
ATOM 693 C C . SER A 1 87 ? 11.831 11.797 8.554 1.00 87.25 87 SER A C 1
ATOM 695 O O . SER A 1 87 ? 11.767 12.956 8.168 1.00 87.25 87 SER A O 1
ATOM 697 N N . ILE A 1 88 ? 12.095 10.798 7.709 1.00 91.94 88 ILE A N 1
ATOM 698 C CA . ILE A 1 88 ? 12.174 11.025 6.259 1.00 91.94 88 ILE A CA 1
ATOM 699 C C . ILE A 1 88 ? 10.767 11.304 5.730 1.00 91.94 88 ILE A C 1
ATOM 701 O O . ILE A 1 88 ? 9.878 10.475 5.949 1.00 91.94 88 ILE A O 1
ATOM 705 N N . LEU A 1 89 ? 10.629 12.391 4.967 1.00 92.69 89 LEU A N 1
ATOM 706 C CA . LEU A 1 89 ? 9.376 12.830 4.365 1.00 92.69 89 LEU A CA 1
ATOM 707 C C . LEU A 1 89 ? 8.789 11.741 3.465 1.00 92.69 89 LEU A C 1
ATOM 709 O O . LEU A 1 89 ? 9.453 11.232 2.544 1.00 92.69 89 LEU A O 1
ATOM 713 N N . ARG A 1 90 ? 7.530 11.384 3.728 1.00 93.88 90 ARG A N 1
ATOM 714 C CA . ARG A 1 90 ? 6.787 10.384 2.954 1.00 93.88 90 ARG A CA 1
ATOM 715 C C . ARG A 1 90 ? 5.407 10.880 2.592 1.00 93.88 90 ARG A C 1
ATOM 717 O O . ARG A 1 90 ? 4.654 11.318 3.446 1.00 93.88 90 ARG A O 1
ATOM 724 N N . THR A 1 91 ? 5.027 10.703 1.332 1.00 94.06 91 THR A N 1
ATOM 725 C CA . THR A 1 91 ? 3.689 11.086 0.873 1.00 94.06 91 THR A CA 1
ATOM 726 C C . THR A 1 91 ? 3.040 9.970 0.081 1.00 94.06 91 THR A C 1
ATOM 728 O O . THR A 1 91 ? 3.688 9.295 -0.720 1.00 94.06 91 THR A O 1
ATOM 731 N N . TRP A 1 92 ? 1.737 9.796 0.272 1.00 95.75 92 TRP A N 1
ATOM 732 C CA . TRP A 1 92 ? 0.922 8.986 -0.622 1.00 95.75 92 TRP A CA 1
ATOM 733 C C . TRP A 1 92 ? 0.545 9.816 -1.844 1.00 95.75 92 TRP A C 1
ATOM 735 O O . TRP A 1 92 ? -0.185 10.797 -1.728 1.00 95.75 92 TRP A O 1
ATOM 745 N N . THR A 1 93 ? 1.049 9.418 -3.008 1.00 95.00 93 THR A N 1
ATOM 746 C CA . THR A 1 93 ? 0.853 10.146 -4.263 1.00 95.00 93 THR A CA 1
ATOM 747 C C . THR A 1 93 ? 0.054 9.284 -5.242 1.00 95.00 93 THR A C 1
ATOM 749 O O . THR A 1 93 ? 0.427 8.126 -5.466 1.00 95.00 93 THR A O 1
ATOM 752 N N . PRO A 1 94 ? -1.030 9.809 -5.842 1.00 95.62 94 PRO A N 1
ATOM 753 C CA . PRO A 1 94 ? -1.748 9.130 -6.915 1.00 95.62 94 PRO A CA 1
ATOM 754 C C . PRO A 1 94 ? -0.832 8.839 -8.104 1.00 95.62 94 PRO A C 1
ATOM 756 O O . PRO A 1 94 ? -0.061 9.700 -8.520 1.00 95.62 94 PRO A O 1
ATOM 759 N N . VAL A 1 95 ? -0.924 7.628 -8.651 1.00 95.44 95 VAL A N 1
ATOM 760 C CA . VAL A 1 95 ? -0.131 7.206 -9.820 1.00 95.44 95 VAL A CA 1
ATOM 761 C C . VAL A 1 95 ? -0.998 6.696 -10.964 1.00 95.44 95 VAL A C 1
ATOM 763 O O . VAL A 1 95 ? -0.639 6.851 -12.126 1.00 95.44 95 VAL A O 1
ATOM 766 N N . TYR A 1 96 ? -2.154 6.103 -10.670 1.00 95.56 96 TYR A N 1
ATOM 767 C CA . TYR A 1 96 ? -3.103 5.667 -11.690 1.00 95.56 96 TYR A CA 1
ATOM 768 C C . TYR A 1 96 ? -4.535 5.755 -11.183 1.00 95.56 96 TYR A C 1
ATOM 770 O O . TYR A 1 96 ? -4.790 5.583 -9.992 1.00 95.56 96 TYR A O 1
ATOM 778 N N . ARG A 1 97 ? -5.471 5.928 -12.115 1.00 96.31 97 ARG A N 1
ATOM 779 C CA . ARG A 1 97 ? -6.906 5.741 -11.896 1.00 96.31 97 ARG A CA 1
ATOM 780 C C . ARG A 1 97 ? -7.462 4.805 -12.951 1.00 96.31 97 ARG A C 1
ATOM 782 O O . ARG A 1 97 ? -7.341 5.073 -14.143 1.00 96.31 97 ARG A O 1
ATOM 789 N N . PHE A 1 98 ? -8.077 3.711 -12.540 1.00 96.00 98 PHE A N 1
ATOM 790 C CA . PHE A 1 98 ? -8.619 2.721 -13.468 1.00 96.00 98 PHE A CA 1
ATOM 791 C C . PHE A 1 98 ? -9.782 1.964 -12.844 1.00 96.00 98 PHE A C 1
ATOM 793 O O . PHE A 1 98 ? -10.007 2.033 -11.638 1.00 96.00 98 PHE A O 1
ATOM 800 N N . ASP A 1 99 ? -10.508 1.237 -13.680 1.00 94.06 99 ASP A N 1
ATOM 801 C CA . ASP A 1 99 ? -11.538 0.311 -13.233 1.00 94.06 99 ASP A CA 1
ATOM 802 C C . ASP A 1 99 ? -10.906 -1.052 -12.944 1.00 94.06 99 ASP A C 1
ATOM 804 O O . ASP A 1 99 ? -10.052 -1.538 -13.694 1.00 94.06 99 ASP A O 1
ATOM 808 N N . LEU A 1 100 ? -11.327 -1.667 -11.844 1.00 93.25 100 LEU A N 1
ATOM 809 C CA . LEU A 1 100 ? -10.990 -3.042 -11.503 1.00 93.25 100 LEU A CA 1
ATOM 810 C C . LEU A 1 100 ? -12.271 -3.835 -11.304 1.00 93.25 100 LEU A C 1
ATOM 812 O O . LEU A 1 100 ? -13.261 -3.322 -10.786 1.00 93.25 100 LEU A O 1
ATOM 816 N N . ASP A 1 101 ? -12.214 -5.113 -11.663 1.00 92.25 101 ASP A N 1
ATOM 817 C CA . ASP A 1 101 ? -13.209 -6.066 -11.193 1.00 92.25 101 ASP A CA 1
ATOM 818 C C . ASP A 1 101 ? -13.266 -6.039 -9.646 1.00 92.25 101 ASP 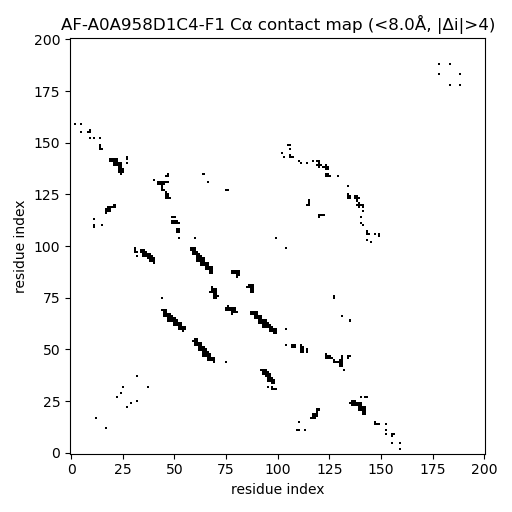A C 1
ATOM 820 O O . ASP A 1 101 ? -12.203 -5.990 -9.011 1.00 92.25 101 ASP A O 1
ATOM 824 N N . PRO A 1 102 ? -14.459 -6.067 -9.019 1.00 91.06 102 PRO A N 1
ATOM 825 C CA . PRO A 1 102 ? -14.587 -5.969 -7.567 1.00 91.06 102 PRO A CA 1
ATOM 826 C C . PRO A 1 102 ? -13.783 -7.017 -6.787 1.00 91.06 102 PRO A C 1
ATOM 828 O O . PRO A 1 102 ? -13.216 -6.687 -5.745 1.00 91.06 102 PRO A O 1
ATOM 831 N N . ALA A 1 103 ? -13.675 -8.254 -7.285 1.00 91.69 103 ALA A N 1
ATOM 832 C CA . ALA A 1 103 ? -12.895 -9.294 -6.615 1.00 91.69 103 ALA A CA 1
ATOM 833 C C . ALA A 1 103 ? -11.388 -9.004 -6.703 1.00 91.69 103 ALA A C 1
ATOM 835 O O . ALA A 1 103 ? -10.658 -9.167 -5.723 1.00 91.69 103 ALA A O 1
ATOM 836 N N . VAL A 1 104 ? -10.926 -8.490 -7.846 1.00 94.50 104 VAL A N 1
ATOM 837 C CA . VAL A 1 104 ? -9.532 -8.059 -8.036 1.00 94.50 104 VAL A CA 1
ATOM 838 C C . VAL A 1 104 ? -9.203 -6.853 -7.149 1.00 94.50 104 VAL A C 1
ATOM 840 O O . VAL A 1 104 ? -8.154 -6.825 -6.501 1.00 94.50 104 VAL A O 1
ATOM 843 N N . ALA A 1 105 ? -10.100 -5.865 -7.081 1.00 93.88 105 ALA A N 1
ATOM 844 C CA . ALA A 1 105 ? -9.950 -4.693 -6.222 1.00 93.88 105 ALA A CA 1
ATOM 845 C C . ALA A 1 105 ? -9.866 -5.085 -4.741 1.00 93.88 105 ALA A C 1
ATOM 847 O O . ALA A 1 105 ? -8.981 -4.607 -4.026 1.00 93.88 105 ALA A O 1
ATOM 848 N N . ARG A 1 106 ? -10.733 -6.005 -4.300 1.00 93.06 106 ARG A N 1
ATOM 849 C CA . ARG A 1 106 ? -10.716 -6.570 -2.947 1.00 93.06 106 ARG A CA 1
ATOM 850 C C . ARG A 1 106 ? -9.385 -7.248 -2.641 1.00 93.06 106 ARG A C 1
ATOM 852 O O . ARG A 1 106 ? -8.752 -6.931 -1.637 1.00 93.06 106 ARG A O 1
ATOM 859 N N . PHE A 1 107 ? -8.915 -8.118 -3.534 1.00 95.50 107 PHE A N 1
ATOM 860 C CA . PHE A 1 107 ? -7.631 -8.795 -3.362 1.00 95.50 107 PHE A CA 1
ATOM 861 C C . PHE A 1 107 ? -6.479 -7.812 -3.161 1.00 95.50 107 PHE A C 1
ATOM 863 O O . PHE A 1 107 ? -5.746 -7.907 -2.176 1.00 95.50 107 PHE A O 1
ATOM 870 N N . TYR A 1 108 ? -6.335 -6.825 -4.047 1.00 95.94 108 TYR A N 1
ATOM 871 C CA . TYR A 1 108 ? -5.221 -5.879 -3.959 1.00 95.94 108 TYR A CA 1
ATOM 872 C C . TYR A 1 108 ? -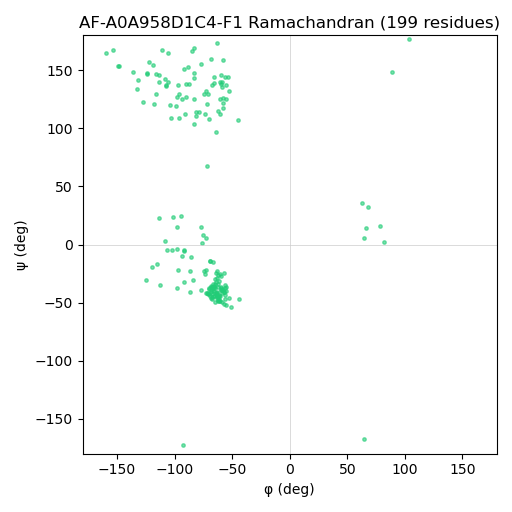5.370 -4.846 -2.836 1.00 95.94 108 TYR A C 1
ATOM 874 O O . TYR A 1 108 ? -4.352 -4.364 -2.339 1.00 95.94 108 TYR A O 1
ATOM 882 N N . THR A 1 109 ? -6.588 -4.565 -2.367 1.00 94.81 109 THR A N 1
ATOM 883 C CA . THR A 1 109 ? -6.814 -3.764 -1.149 1.00 94.81 109 THR A CA 1
ATOM 884 C C . THR A 1 109 ? -6.144 -4.398 0.068 1.00 94.81 109 THR A C 1
ATOM 886 O O . THR A 1 109 ? -5.543 -3.687 0.870 1.00 94.81 109 THR A O 1
ATOM 889 N N . HIS A 1 110 ? -6.170 -5.728 0.175 1.00 93.88 110 HIS A N 1
ATOM 890 C CA . HIS A 1 110 ? -5.542 -6.446 1.285 1.00 93.88 110 HIS A CA 1
ATOM 891 C C . HIS A 1 110 ? -4.098 -6.874 1.002 1.00 93.88 110 HIS A C 1
ATOM 893 O O . HIS A 1 110 ? -3.285 -6.898 1.922 1.00 93.88 110 HIS A O 1
ATOM 899 N N . ALA A 1 111 ? -3.750 -7.182 -0.250 1.00 95.69 111 ALA A N 1
ATOM 900 C CA . ALA A 1 111 ? -2.414 -7.659 -0.597 1.00 95.69 111 ALA A CA 1
ATOM 901 C C . ALA A 1 111 ? -1.359 -6.540 -0.651 1.00 95.69 111 ALA A C 1
ATOM 903 O O . ALA A 1 111 ? -0.223 -6.754 -0.230 1.00 95.69 111 ALA A O 1
ATOM 904 N N . LEU A 1 112 ? -1.695 -5.348 -1.161 1.00 96.50 112 LEU A N 1
ATOM 905 C CA . LEU A 1 112 ? -0.710 -4.270 -1.338 1.00 96.50 112 LEU A CA 1
ATOM 906 C C . LEU A 1 112 ? -0.152 -3.699 -0.018 1.00 96.50 112 LEU A C 1
ATOM 908 O O . LEU A 1 112 ? 1.061 -3.485 0.038 1.00 96.50 112 LEU A O 1
ATOM 912 N N . PRO A 1 113 ? -0.952 -3.497 1.052 1.00 94.56 113 PRO A N 1
ATOM 913 C CA . PRO A 1 113 ? -0.431 -3.002 2.329 1.00 94.56 113 PRO A CA 1
ATOM 914 C C . PRO A 1 113 ? 0.581 -3.933 3.007 1.00 94.56 113 PRO A C 1
ATOM 916 O O . PRO A 1 113 ? 1.384 -3.470 3.810 1.00 94.56 113 PRO A O 1
ATOM 919 N N . VAL A 1 114 ? 0.553 -5.230 2.686 1.00 94.31 114 VAL A N 1
ATOM 920 C CA . VAL A 1 114 ? 1.472 -6.251 3.225 1.00 94.31 114 VAL A CA 1
ATOM 921 C C . VAL A 1 114 ? 2.394 -6.824 2.148 1.00 94.31 114 VAL A C 1
ATOM 923 O O . VAL A 1 114 ? 2.902 -7.939 2.272 1.00 94.31 114 VAL A O 1
ATOM 926 N N . LEU A 1 115 ? 2.605 -6.077 1.060 1.00 95.75 115 LEU A N 1
ATOM 927 C CA . LEU A 1 115 ? 3.354 -6.542 -0.105 1.00 95.75 115 LEU A CA 1
ATOM 928 C C . LEU A 1 115 ? 4.774 -7.013 0.249 1.00 95.75 115 LEU A C 1
ATOM 930 O O . LEU A 1 115 ? 5.256 -7.998 -0.305 1.00 95.75 115 LEU A O 1
ATOM 934 N N . ASP A 1 116 ? 5.433 -6.328 1.181 1.00 93.69 116 ASP A N 1
ATOM 935 C CA . ASP A 1 116 ? 6.791 -6.630 1.639 1.00 93.69 116 ASP A CA 1
ATOM 936 C C . ASP A 1 116 ? 6.910 -7.971 2.385 1.00 93.69 116 ASP A C 1
ATOM 938 O O . ASP A 1 116 ? 8.014 -8.495 2.541 1.00 93.69 116 ASP A O 1
ATOM 942 N N . GLN A 1 117 ? 5.780 -8.545 2.804 1.00 94.50 117 GLN A N 1
ATOM 943 C CA . GLN A 1 117 ? 5.699 -9.826 3.504 1.00 94.50 117 GLN A CA 1
ATOM 944 C C . GLN A 1 117 ? 5.461 -11.017 2.560 1.00 94.50 117 GLN A C 1
ATOM 946 O O . GLN A 1 117 ? 5.574 -12.165 2.994 1.00 94.50 117 GLN A O 1
ATOM 951 N N . PHE A 1 118 ? 5.162 -10.782 1.275 1.00 95.94 118 PHE A N 1
ATOM 952 C CA . PHE A 1 118 ? 5.085 -11.852 0.276 1.00 95.94 118 PHE A CA 1
ATOM 953 C C . PHE A 1 118 ? 6.480 -12.364 -0.084 1.00 95.94 118 PHE A C 1
ATOM 955 O O . PHE A 1 118 ? 7.371 -11.594 -0.456 1.00 95.94 118 PHE A O 1
ATOM 962 N N . THR A 1 119 ? 6.645 -13.688 -0.089 1.00 93.88 119 THR A N 1
ATOM 963 C CA . THR A 1 119 ? 7.936 -14.356 -0.320 1.00 93.88 119 THR A CA 1
ATOM 964 C C . THR A 1 119 ? 8.588 -13.949 -1.648 1.00 93.88 119 THR A C 1
ATOM 966 O O . THR A 1 119 ? 9.812 -13.845 -1.746 1.00 93.88 119 THR A O 1
ATOM 969 N N . HIS A 1 120 ? 7.782 -13.708 -2.686 1.00 93.88 120 HIS A N 1
ATOM 970 C CA . HIS A 1 120 ? 8.261 -13.489 -4.054 1.00 93.88 120 HIS A CA 1
ATOM 971 C C . HIS A 1 120 ? 8.184 -12.033 -4.544 1.00 93.88 120 HIS A C 1
ATOM 973 O O . HIS A 1 120 ? 8.675 -11.744 -5.643 1.00 93.88 120 HIS A O 1
ATOM 979 N N . ALA A 1 121 ? 7.618 -11.113 -3.755 1.00 91.94 121 ALA A N 1
ATOM 980 C CA . ALA A 1 121 ? 7.506 -9.701 -4.131 1.00 91.94 121 ALA A CA 1
ATOM 981 C C . ALA A 1 121 ? 8.871 -8.992 -4.063 1.00 91.94 121 ALA A C 1
ATOM 983 O O . ALA A 1 121 ? 9.261 -8.258 -4.976 1.00 91.94 121 ALA A O 1
ATOM 984 N N . GLY A 1 122 ? 9.655 -9.286 -3.022 1.00 90.56 122 GLY A N 1
ATOM 985 C CA . GLY A 1 122 ? 10.918 -8.598 -2.762 1.00 90.56 122 GLY A CA 1
ATOM 986 C C . GLY A 1 122 ? 10.717 -7.110 -2.449 1.00 90.56 122 GLY A C 1
ATOM 987 O O . GLY A 1 122 ? 9.610 -6.648 -2.196 1.00 90.56 122 GLY A O 1
ATOM 988 N N . LYS A 1 123 ? 11.811 -6.342 -2.449 1.00 92.50 123 LYS A N 1
ATOM 989 C CA . LYS A 1 123 ? 11.760 -4.890 -2.217 1.00 92.50 123 LYS A CA 1
ATOM 990 C C . LYS A 1 123 ? 11.549 -4.131 -3.521 1.00 92.50 123 LYS A C 1
ATOM 992 O O . LYS A 1 123 ? 12.012 -4.560 -4.582 1.00 92.50 123 LYS A O 1
ATOM 997 N N . PHE A 1 124 ? 10.939 -2.953 -3.422 1.00 92.44 124 PHE A N 1
ATOM 998 C CA . PHE A 1 124 ? 10.904 -2.005 -4.528 1.00 92.44 124 PHE A CA 1
ATOM 999 C C . PHE A 1 124 ? 12.325 -1.667 -5.011 1.00 92.44 124 PHE A C 1
ATOM 1001 O O . PHE A 1 124 ? 13.255 -1.570 -4.202 1.00 92.44 124 PHE A O 1
ATOM 1008 N N . PRO A 1 125 ? 12.526 -1.463 -6.325 1.00 89.06 125 PRO A N 1
ATOM 1009 C CA . PRO A 1 125 ? 13.812 -1.022 -6.843 1.00 89.06 125 PRO A CA 1
ATOM 1010 C C . PRO A 1 125 ? 14.210 0.341 -6.259 1.00 89.06 125 PRO A C 1
ATOM 1012 O O . PRO A 1 125 ? 13.473 1.314 -6.389 1.00 89.06 125 PRO A O 1
ATOM 1015 N N . GLY A 1 126 ? 15.395 0.425 -5.655 1.00 85.81 126 GLY A N 1
ATOM 1016 C CA . GLY A 1 126 ? 15.956 1.680 -5.146 1.00 85.81 126 GLY A CA 1
ATOM 1017 C C . GLY A 1 126 ? 16.861 2.404 -6.150 1.00 85.81 126 GLY A C 1
ATOM 1018 O O . GLY A 1 126 ? 17.006 2.007 -7.310 1.00 85.81 126 GLY A O 1
ATOM 1019 N N . GLY A 1 127 ? 17.522 3.461 -5.676 1.00 83.38 127 GLY A N 1
ATOM 1020 C CA . GLY A 1 127 ? 18.612 4.139 -6.387 1.00 83.38 127 GLY A CA 1
ATOM 1021 C C . GLY A 1 127 ? 18.231 5.472 -7.040 1.00 83.38 127 GLY A C 1
ATOM 1022 O O . GLY A 1 127 ? 17.085 5.910 -7.004 1.00 83.38 127 GLY A O 1
ATOM 1023 N N . LYS A 1 128 ? 19.230 6.139 -7.632 1.00 83.81 128 LYS A N 1
ATOM 1024 C CA . LYS A 1 128 ? 19.149 7.552 -8.067 1.00 83.81 128 LYS A CA 1
ATOM 1025 C C . LYS A 1 128 ? 18.949 7.738 -9.574 1.00 83.81 128 LYS A C 1
ATOM 1027 O O . LYS A 1 128 ? 18.847 8.865 -10.048 1.00 83.81 128 LYS A O 1
ATOM 1032 N N . THR A 1 129 ? 18.966 6.649 -10.336 1.00 84.38 129 THR A N 1
ATOM 1033 C CA . THR A 1 129 ? 18.973 6.680 -11.808 1.00 84.38 129 THR A CA 1
ATOM 1034 C C . THR A 1 129 ? 17.586 6.478 -12.397 1.00 84.38 129 THR A C 1
ATOM 1036 O O . THR A 1 129 ? 17.247 7.112 -13.391 1.00 84.38 129 THR A O 1
ATOM 1039 N N . LYS A 1 130 ? 16.781 5.606 -11.783 1.00 89.06 130 LYS A N 1
ATOM 1040 C CA . LYS A 1 130 ? 15.418 5.310 -12.229 1.00 89.06 130 LYS A CA 1
ATOM 1041 C C . LYS A 1 130 ? 14.438 6.350 -11.695 1.00 89.06 130 LYS A C 1
ATOM 1043 O O . LYS A 1 130 ? 14.573 6.788 -10.550 1.00 89.06 130 LYS A O 1
ATOM 1048 N N . SER A 1 131 ? 13.437 6.704 -12.495 1.00 91.44 131 SER A N 1
ATOM 1049 C CA . SER A 1 131 ? 12.302 7.501 -12.015 1.00 91.44 131 SER A CA 1
ATOM 1050 C C . SER A 1 131 ? 11.440 6.699 -11.035 1.00 91.44 131 SER A C 1
ATOM 1052 O O . SER A 1 131 ? 11.467 5.465 -11.044 1.00 91.44 131 SER A O 1
ATOM 1054 N N . SER A 1 132 ? 10.639 7.384 -10.215 1.00 93.19 132 SER A N 1
ATOM 1055 C CA . SER A 1 132 ? 9.671 6.732 -9.315 1.00 93.19 132 SER A CA 1
ATOM 1056 C C . SER A 1 132 ? 8.723 5.811 -10.091 1.00 93.19 132 SER A C 1
ATOM 1058 O O . SER A 1 132 ? 8.487 4.676 -9.685 1.00 93.19 132 SER A O 1
ATOM 1060 N N . MET A 1 133 ? 8.284 6.242 -11.280 1.00 92.81 133 MET A N 1
ATOM 1061 C CA . MET A 1 133 ? 7.443 5.434 -12.169 1.00 92.81 133 MET A CA 1
ATOM 1062 C C . MET A 1 133 ? 8.142 4.175 -12.683 1.00 92.81 133 MET A C 1
ATOM 1064 O O . MET A 1 133 ? 7.544 3.102 -12.683 1.00 92.81 133 MET A O 1
ATOM 1068 N N . GLN A 1 134 ? 9.418 4.260 -13.069 1.00 93.19 134 GLN A N 1
ATOM 1069 C CA . GLN A 1 134 ? 10.186 3.078 -13.476 1.00 93.19 134 GLN A CA 1
ATOM 1070 C C . GLN A 1 134 ? 10.380 2.092 -12.316 1.00 93.19 134 GLN A C 1
ATOM 1072 O O . GLN A 1 134 ? 10.415 0.882 -12.537 1.00 93.19 134 GLN A O 1
ATOM 1077 N N . LYS A 1 135 ? 10.511 2.591 -11.079 1.00 93.88 135 LYS A N 1
ATOM 1078 C CA . LYS A 1 135 ? 10.590 1.751 -9.874 1.00 93.88 135 LYS A CA 1
ATOM 1079 C C . LYS A 1 135 ? 9.252 1.060 -9.601 1.00 93.88 135 LYS A C 1
ATOM 1081 O O . LYS A 1 135 ? 9.248 -0.152 -9.406 1.00 93.88 135 LYS A O 1
ATOM 1086 N N . LEU A 1 136 ? 8.138 1.793 -9.681 1.00 94.06 136 LEU A N 1
ATOM 1087 C CA . LEU A 1 136 ? 6.779 1.253 -9.566 1.00 94.06 136 LEU A CA 1
ATOM 1088 C C . LEU A 1 136 ? 6.509 0.159 -10.607 1.00 94.06 136 LEU A C 1
ATOM 1090 O O . LEU A 1 136 ? 6.102 -0.942 -10.259 1.00 94.06 136 LEU A O 1
ATOM 1094 N N . GLN A 1 137 ? 6.781 0.433 -11.884 1.00 93.44 137 GLN A N 1
ATOM 1095 C CA . GLN A 1 137 ? 6.526 -0.506 -12.982 1.00 93.44 137 GLN A CA 1
ATOM 1096 C C . GLN A 1 137 ? 7.331 -1.809 -12.867 1.00 93.44 137 GLN A C 1
ATOM 1098 O O . GLN A 1 137 ? 6.906 -2.847 -13.375 1.00 93.44 137 GLN A O 1
ATOM 1103 N N . ALA A 1 138 ? 8.482 -1.760 -12.195 1.00 94.31 138 ALA A N 1
ATOM 1104 C CA . ALA A 1 138 ? 9.331 -2.916 -11.931 1.00 94.31 138 ALA A CA 1
ATOM 1105 C C . ALA A 1 138 ? 9.024 -3.618 -10.594 1.00 94.31 138 ALA A C 1
ATOM 1107 O O . ALA A 1 138 ? 9.622 -4.662 -10.323 1.00 94.31 138 ALA A O 1
ATOM 1108 N N . ALA A 1 139 ? 8.116 -3.083 -9.769 1.00 95.56 139 ALA A N 1
ATOM 1109 C CA . ALA A 1 139 ? 7.660 -3.749 -8.554 1.00 95.56 139 ALA A CA 1
ATOM 1110 C C . ALA A 1 139 ? 7.001 -5.086 -8.907 1.00 95.56 139 ALA A C 1
ATOM 1112 O O . ALA A 1 139 ? 6.279 -5.185 -9.902 1.00 95.56 139 ALA A O 1
ATOM 1113 N N . LYS A 1 140 ? 7.256 -6.122 -8.108 1.00 97.25 140 LYS A N 1
ATOM 1114 C CA . LYS A 1 140 ? 6.631 -7.433 -8.289 1.00 97.25 140 LYS A CA 1
ATOM 1115 C C . LYS A 1 140 ? 5.449 -7.544 -7.342 1.00 97.25 140 LYS A C 1
ATOM 1117 O O . LYS A 1 140 ? 5.611 -7.333 -6.147 1.00 97.25 140 LYS A O 1
ATOM 1122 N N . LEU A 1 141 ? 4.289 -7.886 -7.884 1.00 97.38 141 LEU A N 1
ATOM 1123 C CA . LEU A 1 141 ? 3.047 -8.039 -7.140 1.00 97.38 141 LEU A CA 1
ATOM 1124 C C . LEU A 1 141 ? 2.561 -9.485 -7.209 1.00 97.38 141 LEU A C 1
ATOM 1126 O O . LEU A 1 141 ? 2.752 -10.115 -8.257 1.00 97.38 141 LEU A O 1
ATOM 1130 N N . PRO A 1 142 ? 1.919 -10.004 -6.148 1.00 97.31 142 PRO A N 1
ATOM 1131 C CA . PRO A 1 142 ? 1.295 -11.319 -6.185 1.00 97.31 142 PRO A CA 1
ATOM 1132 C C . PRO A 1 142 ? 0.233 -11.367 -7.283 1.00 97.31 142 PRO A C 1
ATOM 1134 O O . PRO A 1 142 ? -0.496 -10.397 -7.519 1.00 97.31 142 PRO A O 1
ATOM 1137 N N . ILE A 1 143 ? 0.169 -12.493 -7.985 1.00 96.94 143 ILE A N 1
ATOM 1138 C CA . ILE A 1 143 ? -0.884 -12.754 -8.964 1.00 96.94 143 ILE A CA 1
ATOM 1139 C C . ILE A 1 143 ? -2.215 -12.893 -8.220 1.00 96.94 143 ILE A C 1
ATOM 1141 O O . ILE A 1 143 ? -2.270 -13.528 -7.170 1.00 96.94 143 ILE A O 1
ATOM 1145 N N . PHE A 1 144 ? -3.268 -12.293 -8.776 1.00 95.81 144 PHE A N 1
ATOM 1146 C CA . PHE A 1 1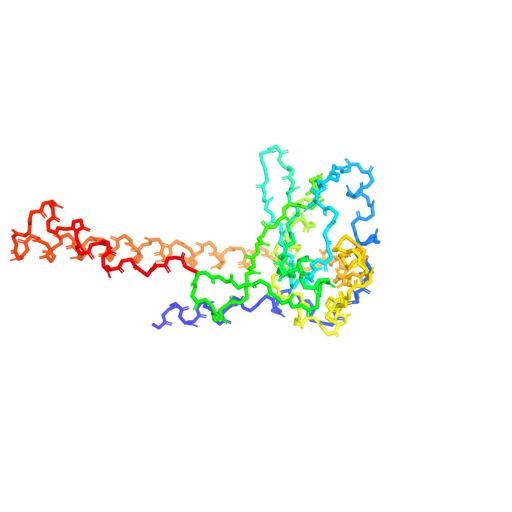44 ? -4.627 -12.439 -8.271 1.00 95.81 144 PHE A CA 1
ATOM 1147 C C . PHE A 1 144 ? -5.026 -13.917 -8.197 1.00 95.81 144 PHE A C 1
ATOM 1149 O O . PHE A 1 144 ? -4.963 -14.629 -9.203 1.00 95.81 144 PHE A O 1
ATOM 1156 N N . ASP A 1 145 ? -5.450 -14.345 -7.011 1.00 93.44 145 ASP A N 1
ATOM 1157 C CA . ASP A 1 145 ? -6.002 -15.672 -6.771 1.00 93.44 145 ASP A CA 1
ATOM 1158 C C . ASP A 1 145 ? -7.535 -15.583 -6.655 1.00 93.44 145 ASP A C 1
ATOM 1160 O O . ASP A 1 145 ? -8.036 -15.068 -5.653 1.00 93.44 145 ASP A O 1
ATOM 1164 N N . PRO A 1 146 ? -8.301 -16.075 -7.646 1.00 90.69 146 PRO A N 1
ATOM 1165 C CA . PRO A 1 146 ? -9.761 -16.057 -7.588 1.00 90.69 146 PRO A CA 1
ATOM 1166 C C . PRO A 1 146 ? -10.343 -17.012 -6.534 1.00 90.69 146 PRO A C 1
ATOM 1168 O O . PRO A 1 146 ? -11.529 -16.910 -6.232 1.00 90.69 146 PRO A O 1
ATOM 1171 N N . ALA A 1 147 ? -9.550 -17.949 -6.000 1.00 89.88 147 ALA A N 1
ATOM 1172 C CA . ALA A 1 147 ? -9.973 -18.861 -4.939 1.00 89.88 147 ALA A CA 1
ATOM 1173 C C . ALA A 1 147 ? -9.800 -18.266 -3.529 1.00 89.88 147 ALA A C 1
ATOM 1175 O O . ALA A 1 147 ? -10.311 -18.843 -2.567 1.00 89.88 147 ALA A O 1
ATOM 1176 N N . ALA A 1 148 ? -9.110 -17.129 -3.392 1.00 88.94 148 ALA A N 1
ATOM 1177 C CA . ALA A 1 148 ? -8.929 -16.462 -2.111 1.00 88.94 148 ALA A CA 1
ATOM 1178 C C . ALA A 1 148 ? -10.256 -15.855 -1.623 1.00 88.94 148 ALA A C 1
ATOM 1180 O O . ALA A 1 148 ? -10.729 -14.845 -2.150 1.00 88.94 148 ALA A O 1
ATOM 1181 N N . ASP A 1 149 ? -10.849 -16.456 -0.591 1.00 87.38 149 ASP A N 1
ATOM 1182 C CA . ASP A 1 149 ? -12.035 -15.905 0.062 1.00 87.38 149 ASP A CA 1
ATOM 1183 C C . ASP A 1 149 ? -11.640 -14.849 1.100 1.00 87.38 149 ASP A C 1
ATOM 1185 O O . ASP A 1 149 ? -11.168 -15.151 2.198 1.00 87.38 149 ASP A O 1
ATOM 1189 N N . LEU A 1 150 ? -11.831 -13.586 0.724 1.00 89.62 150 LEU A N 1
ATOM 1190 C CA . LEU A 1 150 ? -11.527 -12.422 1.553 1.00 89.62 150 LEU A CA 1
ATOM 1191 C C . LEU A 1 150 ? -12.759 -11.860 2.270 1.00 89.62 150 LEU A C 1
ATOM 1193 O O . LEU A 1 150 ? -12.607 -10.939 3.069 1.00 89.62 150 LEU A O 1
ATOM 1197 N N . ALA A 1 151 ? -13.960 -12.403 2.035 1.00 86.94 151 ALA A N 1
ATOM 1198 C CA . ALA A 1 151 ? -15.169 -11.912 2.697 1.00 86.94 151 ALA A CA 1
ATOM 1199 C C . ALA A 1 151 ? -15.085 -11.998 4.239 1.00 86.94 151 ALA A C 1
ATOM 1201 O O . ALA A 1 151 ? -15.424 -11.012 4.897 1.00 86.94 151 ALA A O 1
ATOM 1202 N N . PRO A 1 152 ? -14.546 -13.079 4.847 1.00 87.25 152 PRO A N 1
ATOM 1203 C CA . PRO A 1 152 ? -14.370 -13.123 6.299 1.00 87.25 152 PRO A CA 1
ATOM 1204 C C . PRO A 1 152 ? -13.379 -12.072 6.817 1.00 87.25 152 PRO A C 1
ATOM 1206 O O . PRO A 1 152 ? -13.529 -11.564 7.927 1.00 87.25 152 P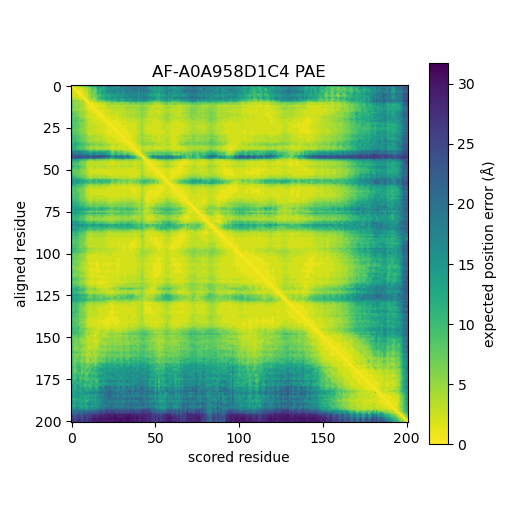RO A O 1
ATOM 1209 N N . LEU A 1 153 ? -12.353 -11.733 6.027 1.00 85.00 153 LEU A N 1
ATOM 1210 C CA . LEU A 1 153 ? -11.384 -10.699 6.389 1.00 85.00 153 LEU A CA 1
ATOM 1211 C C . LEU A 1 153 ? -12.030 -9.308 6.379 1.00 85.00 153 LEU A C 1
ATOM 121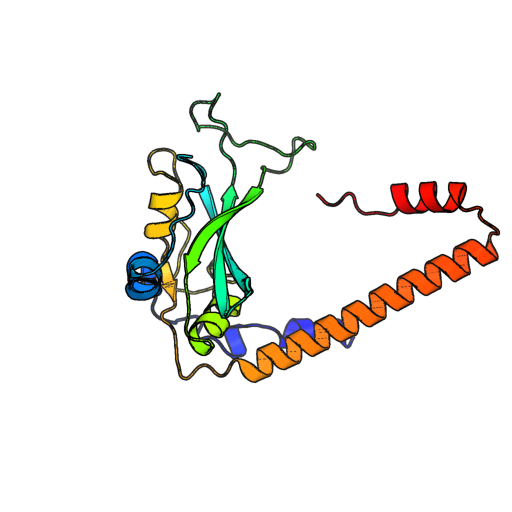3 O O . LEU A 1 153 ? -11.775 -8.513 7.284 1.00 85.00 153 LEU A O 1
ATOM 1217 N N . GLU A 1 154 ? -12.876 -9.022 5.388 1.00 86.69 154 GLU A N 1
ATOM 1218 C CA . GLU A 1 154 ? -13.644 -7.774 5.310 1.00 86.69 154 GLU A CA 1
ATOM 1219 C C . GLU A 1 154 ? -14.617 -7.636 6.487 1.00 86.69 154 GLU A C 1
ATOM 1221 O O . GLU A 1 154 ? -14.665 -6.575 7.107 1.00 86.69 154 GLU A O 1
ATOM 1226 N N . GLU A 1 155 ? -15.336 -8.704 6.846 1.00 87.06 155 GLU A N 1
ATOM 1227 C CA . GLU A 1 155 ? -16.265 -8.705 7.983 1.00 87.06 155 GLU A CA 1
ATOM 1228 C C . GLU A 1 155 ? -15.538 -8.426 9.305 1.00 87.06 155 GLU A C 1
ATOM 1230 O O . GLU A 1 155 ? -15.930 -7.533 10.057 1.00 87.06 155 GLU A O 1
ATOM 1235 N N . LEU A 1 156 ? -14.415 -9.110 9.548 1.00 85.12 156 LEU A N 1
ATOM 1236 C CA . LEU A 1 156 ? -13.577 -8.867 10.726 1.00 85.12 156 LEU A CA 1
ATOM 1237 C C . LEU A 1 156 ? -13.002 -7.446 10.749 1.00 85.12 156 LEU A C 1
ATOM 1239 O O . LEU A 1 156 ? -12.861 -6.851 11.819 1.00 85.12 156 LEU A O 1
ATOM 1243 N N . THR A 1 157 ? -12.649 -6.903 9.581 1.00 84.00 157 THR A N 1
ATOM 1244 C CA . THR A 1 157 ? -12.138 -5.531 9.463 1.00 84.00 157 THR A CA 1
ATOM 1245 C C . THR A 1 157 ? -13.243 -4.533 9.802 1.00 84.00 157 THR A C 1
ATOM 1247 O O . THR A 1 157 ? -13.016 -3.625 10.597 1.00 84.00 157 THR A O 1
ATOM 1250 N N . ALA A 1 158 ? -14.454 -4.730 9.275 1.00 86.25 158 ALA A N 1
ATOM 1251 C CA . ALA A 1 158 ? -15.608 -3.889 9.573 1.00 86.25 158 ALA A CA 1
ATOM 1252 C C . ALA A 1 158 ? -16.007 -3.955 11.057 1.00 86.25 158 ALA A C 1
ATOM 1254 O O . ALA A 1 158 ? -16.278 -2.919 11.662 1.00 86.25 158 ALA A O 1
ATOM 1255 N N . GLU A 1 159 ? -15.986 -5.144 11.669 1.00 84.00 159 GLU A N 1
ATOM 1256 C CA . GLU A 1 159 ? -16.231 -5.303 13.107 1.00 84.00 159 GLU A CA 1
ATOM 1257 C C . GLU A 1 159 ? -15.174 -4.556 13.933 1.00 84.00 159 GLU A C 1
ATOM 1259 O O . GLU A 1 159 ? -15.511 -3.853 14.888 1.00 84.00 159 GLU A O 1
ATOM 1264 N N . LEU A 1 160 ? -13.893 -4.649 13.553 1.00 82.94 160 LEU A N 1
ATOM 1265 C CA . LEU A 1 160 ? -12.827 -3.924 14.241 1.00 82.94 160 LEU A CA 1
ATOM 1266 C C . LEU A 1 160 ? -13.012 -2.404 14.138 1.00 82.94 160 LEU A C 1
ATOM 1268 O O . LEU A 1 160 ? -12.869 -1.717 15.149 1.00 82.94 160 LEU A O 1
ATOM 1272 N N . GLU A 1 161 ? -13.331 -1.882 12.954 1.00 84.00 161 GLU A N 1
ATOM 1273 C CA . GLU A 1 161 ? -13.569 -0.448 12.749 1.00 84.00 161 GLU A CA 1
ATOM 1274 C C . GLU A 1 161 ? -14.807 0.048 13.510 1.00 84.00 161 GLU A C 1
ATOM 1276 O O . GLU A 1 161 ? -14.778 1.127 14.107 1.00 84.00 161 GLU A O 1
ATOM 1281 N N . ALA A 1 162 ? -15.869 -0.758 13.590 1.00 84.06 162 ALA A N 1
ATOM 1282 C CA . ALA A 1 162 ? -17.037 -0.444 14.411 1.00 84.06 162 ALA A CA 1
ATOM 1283 C C . ALA A 1 162 ? -16.678 -0.369 15.906 1.00 84.06 162 ALA A C 1
ATOM 1285 O O . ALA A 1 162 ? -17.057 0.582 16.593 1.00 84.06 162 ALA A O 1
ATOM 1286 N N . VAL A 1 163 ? -15.892 -1.330 16.407 1.00 84.00 163 VAL A N 1
ATOM 1287 C CA . VAL A 1 163 ? -15.400 -1.320 17.794 1.00 84.00 163 VAL A CA 1
ATOM 1288 C C . VAL A 1 163 ? -14.492 -0.114 18.051 1.00 84.00 163 VAL A C 1
ATOM 1290 O O . VAL A 1 163 ? -14.609 0.508 19.104 1.00 84.00 163 VAL A O 1
ATOM 1293 N N . ARG A 1 164 ? -13.610 0.250 17.110 1.00 81.56 164 ARG A N 1
ATOM 1294 C CA . ARG A 1 164 ? -12.763 1.455 17.207 1.00 81.56 164 ARG A CA 1
ATOM 1295 C C . ARG A 1 164 ? -13.603 2.722 17.289 1.00 81.56 164 ARG A C 1
ATOM 1297 O O . ARG A 1 164 ? -13.440 3.484 18.229 1.00 81.56 164 ARG A O 1
ATOM 1304 N N . THR A 1 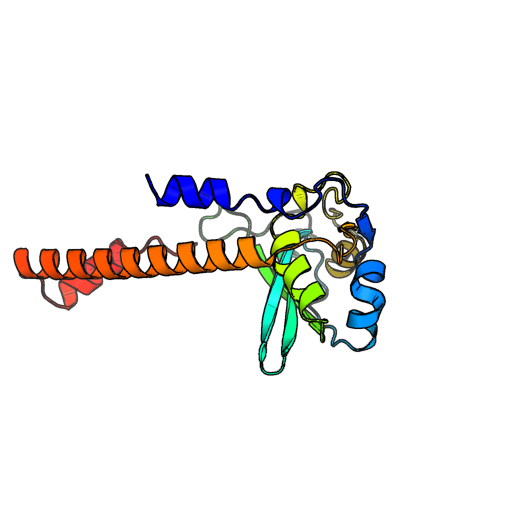165 ? -14.579 2.868 16.398 1.00 86.19 165 THR A N 1
ATOM 1305 C CA . THR A 1 165 ? -15.506 4.008 16.394 1.00 86.19 165 THR A CA 1
ATOM 1306 C C . THR A 1 165 ? -16.254 4.136 17.724 1.00 86.19 165 THR A C 1
ATOM 1308 O O . THR A 1 165 ? -16.427 5.236 18.247 1.00 86.19 165 THR A O 1
ATOM 1311 N N . GLN A 1 166 ? -16.686 3.013 18.306 1.00 84.56 166 GLN A N 1
ATOM 1312 C CA . GLN A 1 166 ? -17.333 3.014 19.618 1.00 84.56 166 GLN A CA 1
ATOM 1313 C C . GLN A 1 166 ? -16.375 3.447 20.739 1.00 84.56 166 GLN A C 1
ATOM 1315 O O . GLN A 1 166 ? -16.795 4.163 21.651 1.00 84.56 166 GLN A O 1
ATOM 1320 N N . LEU A 1 167 ? -15.111 3.013 20.692 1.00 85.12 167 LEU A N 1
ATOM 1321 C CA . LEU A 1 167 ? -14.090 3.428 21.655 1.00 85.12 167 LEU A CA 1
ATOM 1322 C C . LEU A 1 167 ? -13.802 4.925 21.537 1.00 85.12 167 LEU A C 1
ATOM 1324 O O . LEU A 1 167 ? -13.926 5.615 22.539 1.00 85.12 167 LEU A O 1
ATOM 1328 N N . ASP A 1 168 ? -13.569 5.438 20.330 1.00 84.50 168 ASP A N 1
ATOM 1329 C CA . ASP A 1 168 ? -13.319 6.866 20.099 1.00 84.50 168 ASP A CA 1
ATOM 1330 C C . ASP A 1 168 ? -14.506 7.727 20.569 1.00 84.50 168 ASP A C 1
ATOM 1332 O O . ASP A 1 168 ? -14.339 8.790 21.166 1.00 84.50 168 ASP A O 1
ATOM 1336 N N . GLY A 1 169 ? -15.739 7.254 20.349 1.00 85.44 169 GLY A N 1
ATOM 1337 C CA . GLY A 1 169 ? -16.941 7.903 20.875 1.00 85.44 169 GLY A CA 1
ATOM 1338 C C . GLY A 1 169 ? -17.023 7.871 22.404 1.00 85.44 169 GLY A C 1
ATOM 1339 O O . GLY A 1 169 ? -17.479 8.834 23.018 1.00 85.44 169 GLY A O 1
ATOM 1340 N N . THR A 1 170 ? -16.566 6.783 23.026 1.00 87.88 170 THR A N 1
ATOM 1341 C CA . THR A 1 170 ? -16.513 6.647 24.488 1.00 87.88 170 THR A CA 1
ATOM 1342 C C . THR A 1 170 ? -15.442 7.554 25.088 1.00 87.88 170 THR A C 1
ATOM 1344 O O . THR A 1 170 ? -15.724 8.225 26.077 1.00 87.88 170 THR A O 1
ATOM 1347 N N . ASP A 1 171 ? -14.261 7.632 24.478 1.00 88.19 171 ASP A N 1
ATOM 1348 C CA . ASP A 1 171 ? -13.163 8.499 24.914 1.00 88.19 171 ASP A CA 1
ATOM 1349 C C . ASP A 1 171 ? -13.595 9.974 24.866 1.00 88.19 171 ASP A C 1
ATOM 1351 O O . ASP A 1 171 ? -13.500 10.672 25.873 1.00 88.19 171 ASP A O 1
ATOM 1355 N N . ARG A 1 172 ? -14.268 10.405 23.789 1.00 86.81 172 ARG A N 1
ATOM 1356 C CA . ARG A 1 172 ? -14.876 11.750 23.714 1.00 86.81 172 ARG A CA 1
ATOM 1357 C C . ARG A 1 172 ? -15.897 12.021 24.821 1.00 86.81 172 ARG A C 1
ATOM 1359 O O . ARG A 1 172 ? -15.986 13.137 25.331 1.00 86.81 172 ARG A O 1
ATOM 1366 N N . LEU A 1 173 ? -16.710 11.028 25.190 1.00 90.31 173 LEU A N 1
ATOM 1367 C CA . LEU A 1 173 ? -17.661 11.174 26.298 1.00 90.31 173 LEU A CA 1
ATOM 1368 C C . LEU A 1 173 ? -16.942 11.277 27.647 1.00 90.31 173 LEU A C 1
ATOM 1370 O O . LEU A 1 173 ? -17.397 12.025 28.515 1.00 90.31 173 LEU A O 1
ATOM 1374 N N . ILE A 1 174 ? -15.840 10.546 27.827 1.00 90.62 174 ILE A N 1
ATOM 1375 C CA . ILE A 1 174 ? -14.989 10.646 29.014 1.00 90.62 174 ILE A CA 1
ATOM 1376 C C . ILE A 1 174 ? -14.409 12.057 29.108 1.00 90.62 174 ILE A C 1
ATOM 1378 O O . ILE A 1 174 ? -14.570 12.682 30.157 1.00 90.62 174 ILE A O 1
ATOM 1382 N N . ASP A 1 175 ? -13.849 12.591 28.023 1.00 90.06 175 ASP A N 1
ATOM 1383 C CA . ASP A 1 175 ? -13.307 13.954 27.981 1.00 90.06 175 ASP A CA 1
ATOM 1384 C C . ASP A 1 175 ? -14.375 14.983 28.376 1.00 90.06 175 ASP A C 1
ATOM 1386 O O . ASP A 1 175 ? -14.174 15.777 29.293 1.00 90.06 175 ASP A O 1
ATOM 1390 N N . GLN A 1 176 ? -15.587 14.882 27.818 1.00 87.69 176 GLN A N 1
ATOM 1391 C CA . GLN A 1 176 ? -16.712 15.753 28.187 1.00 87.69 176 GLN A CA 1
ATOM 1392 C C . GLN A 1 176 ? -17.151 15.619 29.654 1.00 87.69 176 GLN A C 1
ATOM 1394 O O . GLN A 1 176 ? -17.643 16.578 30.256 1.00 87.69 176 GLN A O 1
ATOM 1399 N N . VAL A 1 177 ? -17.065 14.427 30.251 1.00 90.94 177 VAL A N 1
ATOM 1400 C CA . VAL A 1 177 ? -17.335 14.247 31.686 1.00 90.94 177 VAL A CA 1
ATOM 1401 C C . VAL A 1 177 ? -16.231 14.902 32.513 1.00 90.94 177 VAL A C 1
ATOM 1403 O O . VAL A 1 177 ? -16.548 15.617 33.460 1.00 90.94 177 VAL A O 1
ATOM 1406 N N . VAL A 1 178 ? -14.963 14.717 32.144 1.00 91.50 178 VAL A N 1
ATOM 1407 C CA . VAL A 1 178 ? -13.807 15.313 32.829 1.00 91.50 178 VAL A CA 1
ATOM 1408 C C . VAL A 1 178 ? -13.863 16.840 32.760 1.00 91.50 178 VAL A C 1
ATOM 1410 O O . VAL A 1 178 ? -13.774 17.488 33.802 1.00 91.50 178 VAL A O 1
ATOM 1413 N N . TYR A 1 179 ? -14.116 17.421 31.585 1.00 92.81 179 TYR A N 1
ATOM 1414 C CA . TYR A 1 179 ? -14.270 18.870 31.419 1.00 92.81 179 TYR A CA 1
ATOM 1415 C C . TYR A 1 179 ? -15.369 19.432 32.318 1.00 92.81 179 TYR A C 1
ATOM 1417 O O . TYR A 1 179 ? -15.156 20.429 33.004 1.00 92.81 179 TYR A O 1
ATOM 1425 N N . ARG A 1 180 ? -16.516 18.745 32.408 1.00 89.88 180 ARG A N 1
ATOM 1426 C CA . ARG A 1 180 ? -17.611 19.145 33.306 1.00 89.88 180 ARG A CA 1
ATOM 1427 C C . ARG A 1 180 ? -17.266 18.993 34.785 1.00 89.88 180 ARG A C 1
ATOM 1429 O O . ARG A 1 180 ? -17.679 19.834 35.576 1.00 89.88 180 ARG A O 1
ATOM 1436 N N . LEU A 1 181 ? -16.532 17.947 35.169 1.00 92.31 181 LEU A N 1
ATOM 1437 C CA . LEU A 1 181 ? -16.116 17.730 36.560 1.00 92.31 181 LEU A CA 1
ATOM 1438 C C . LEU A 1 181 ? -15.149 18.812 37.050 1.00 92.31 181 LEU A C 1
ATOM 1440 O O . LEU A 1 181 ? -15.232 19.214 38.208 1.00 92.31 181 LEU A O 1
ATOM 1444 N N . TYR A 1 182 ? -14.260 19.284 36.177 1.00 92.06 182 TYR A N 1
ATOM 1445 C CA . TYR A 1 182 ? -13.318 20.359 36.491 1.00 92.06 182 TYR A CA 1
ATOM 1446 C C . TYR A 1 182 ? -13.846 21.760 36.145 1.00 92.06 182 TYR A C 1
ATOM 1448 O O . TYR A 1 182 ? -13.210 22.745 36.506 1.00 92.06 182 TYR A O 1
ATOM 1456 N N . GLY A 1 183 ? -15.017 21.854 35.509 1.00 91.44 183 GLY A N 1
ATOM 1457 C CA . GLY A 1 183 ? -15.671 23.119 35.178 1.00 91.44 183 GLY A CA 1
ATOM 1458 C C . GLY A 1 183 ? -14.937 23.945 34.120 1.00 91.44 183 GLY A C 1
ATOM 1459 O O . GLY A 1 183 ? -14.987 25.168 34.200 1.00 91.44 183 GLY A O 1
ATOM 1460 N N . LEU A 1 184 ? -14.254 23.292 33.173 1.00 91.94 184 LEU A N 1
ATOM 1461 C CA . LEU A 1 184 ? -13.481 23.980 32.133 1.00 91.94 184 LEU A CA 1
ATOM 1462 C C . LEU A 1 184 ? -14.388 24.783 31.195 1.00 91.94 184 LEU A C 1
ATOM 1464 O O . LEU A 1 184 ? -15.486 24.335 30.846 1.00 91.94 184 LEU A O 1
ATOM 1468 N N . THR A 1 185 ? -13.893 25.935 30.743 1.00 92.19 185 THR A N 1
ATOM 1469 C CA . THR A 1 185 ? -14.519 26.718 29.666 1.00 92.19 185 THR A CA 1
ATOM 1470 C C . THR A 1 185 ? -14.121 26.204 28.280 1.00 92.19 185 THR A C 1
ATOM 1472 O O . THR A 1 185 ? -13.203 25.396 28.142 1.00 92.19 185 THR A O 1
ATOM 1475 N N . GLU A 1 186 ? -14.796 26.677 27.229 1.00 89.69 186 GLU A N 1
ATOM 1476 C CA . GLU A 1 186 ? -14.485 26.296 25.842 1.00 89.69 186 GLU A CA 1
ATOM 1477 C C . GLU A 1 186 ? -13.043 26.656 25.450 1.00 89.69 186 GLU A C 1
ATOM 1479 O O . GLU A 1 186 ? -12.377 25.886 24.761 1.00 89.69 186 GLU A O 1
ATOM 1484 N N . GLU A 1 187 ? -12.525 27.783 25.941 1.00 88.31 187 GLU A N 1
ATOM 1485 C CA . GLU A 1 187 ? -11.147 28.213 25.695 1.00 88.31 187 GLU A CA 1
ATOM 1486 C C . GLU A 1 187 ? -10.132 27.300 26.390 1.00 88.31 187 GLU A C 1
ATOM 1488 O O . GLU A 1 187 ? -9.087 26.978 25.825 1.00 88.31 187 GLU A O 1
ATOM 1493 N N . GLU A 1 188 ? -10.436 26.856 27.611 1.00 86.75 188 GLU A N 1
ATOM 1494 C CA . GLU A 1 188 ? -9.585 25.922 28.350 1.00 86.75 188 GLU A CA 1
ATOM 1495 C C . GLU A 1 188 ? -9.614 24.524 27.724 1.00 86.75 188 GLU A C 1
ATOM 1497 O O . GLU A 1 188 ? -8.571 23.874 27.642 1.00 86.75 188 GLU A O 1
ATOM 1502 N N . ILE A 1 189 ? -10.775 24.085 27.227 1.00 89.00 189 ILE A N 1
ATOM 1503 C CA . ILE A 1 189 ? -10.920 22.839 26.462 1.00 89.00 189 ILE A CA 1
ATOM 1504 C C . ILE A 1 189 ? -10.081 22.902 25.188 1.00 89.00 189 ILE A C 1
ATOM 1506 O O . ILE A 1 189 ? -9.290 21.993 24.956 1.00 89.00 189 ILE A O 1
ATOM 1510 N N . ALA A 1 190 ? -10.173 23.987 24.414 1.00 87.56 190 ALA A N 1
ATOM 1511 C CA . ALA A 1 190 ? -9.404 24.148 23.180 1.00 87.56 190 ALA A CA 1
ATOM 1512 C C . ALA A 1 190 ? -7.890 24.039 23.424 1.00 87.56 190 ALA A C 1
ATOM 1514 O O . ALA A 1 190 ? -7.189 23.367 22.675 1.00 87.56 190 ALA A O 1
ATOM 1515 N N . VAL A 1 191 ? -7.385 24.625 24.517 1.00 88.38 191 VAL A N 1
ATOM 1516 C CA . VAL A 1 191 ? -5.970 24.499 24.908 1.00 88.38 191 VAL A CA 1
ATOM 1517 C C . VAL A 1 191 ? -5.609 23.062 25.301 1.00 88.38 191 VAL A C 1
ATOM 1519 O O . VAL A 1 191 ? -4.487 22.617 25.051 1.00 88.38 191 VAL A O 1
ATOM 1522 N N . VAL A 1 192 ? -6.516 22.329 25.951 1.00 84.75 192 VAL A N 1
ATOM 1523 C CA . VAL A 1 192 ? -6.297 20.919 26.312 1.00 84.75 192 VAL A CA 1
ATOM 1524 C C . VAL A 1 192 ? -6.318 20.024 25.075 1.00 84.75 192 VAL A C 1
ATOM 1526 O O . VAL A 1 192 ? -5.455 19.158 24.968 1.00 84.75 192 VAL A O 1
ATOM 1529 N N . GLU A 1 193 ? -7.235 20.243 24.136 1.00 85.81 193 GLU A N 1
ATOM 1530 C CA . GLU A 1 193 ? -7.317 19.492 22.878 1.00 85.81 193 GLU A CA 1
ATOM 1531 C C . GLU A 1 193 ? -6.113 19.787 21.973 1.00 85.81 193 GLU A C 1
ATOM 1533 O O . GLU A 1 193 ? -5.477 18.856 21.494 1.00 85.81 193 GLU A O 1
ATOM 1538 N N . GLU A 1 194 ? -5.687 21.048 21.858 1.00 82.25 194 GLU A N 1
ATOM 1539 C CA . GLU A 1 194 ? -4.478 21.435 21.110 1.00 82.25 194 GLU A CA 1
ATOM 1540 C C . GLU A 1 194 ? -3.196 20.806 21.694 1.00 82.25 194 GLU A C 1
ATOM 1542 O O . GLU A 1 194 ? -2.246 20.504 20.972 1.00 82.25 194 GLU A O 1
ATOM 1547 N N . ARG A 1 195 ? -3.154 20.577 23.015 1.00 78.06 195 ARG A N 1
ATOM 1548 C CA . ARG A 1 195 ? -2.036 19.892 23.696 1.00 78.06 195 ARG A CA 1
ATOM 1549 C C . ARG A 1 195 ? -2.163 18.368 23.712 1.00 78.06 195 ARG A C 1
ATOM 1551 O O . ARG A 1 195 ? -1.162 17.691 23.951 1.00 78.06 195 ARG A O 1
ATOM 1558 N N . GLY A 1 196 ? -3.382 17.855 23.572 1.00 60.03 196 GLY A N 1
ATOM 1559 C CA . GLY A 1 196 ? -3.747 16.446 23.697 1.00 60.03 196 GLY A CA 1
ATOM 1560 C C . GLY A 1 196 ? -3.831 15.715 22.362 1.00 60.03 196 GLY A C 1
ATOM 1561 O O . GLY A 1 196 ? -3.667 14.495 22.340 1.00 60.03 196 GLY A O 1
ATOM 1562 N N . GLU A 1 197 ? -4.024 16.431 21.252 1.00 45.84 197 GLU A N 1
ATOM 1563 C CA . GLU A 1 197 ? -3.828 15.861 19.928 1.00 45.84 197 GLU A CA 1
ATOM 1564 C C . GLU A 1 197 ? -2.382 15.350 19.828 1.00 45.84 197 GLU A C 1
ATOM 1566 O O . GLU A 1 197 ? -1.431 16.125 19.999 1.00 45.84 197 GLU A O 1
ATOM 1571 N N . PRO A 1 198 ? -2.154 14.051 19.540 1.00 44.00 198 PRO A N 1
ATOM 1572 C CA . PRO A 1 198 ? -0.873 13.680 18.976 1.00 44.00 198 PRO A CA 1
ATOM 1573 C C . PRO A 1 198 ? -0.764 14.510 17.704 1.00 44.00 198 PRO A C 1
ATOM 1575 O O . PRO A 1 198 ? -1.614 14.368 16.824 1.00 44.00 198 PRO A O 1
ATOM 1578 N N . GLN A 1 199 ? 0.229 15.404 17.631 1.00 36.22 199 GLN A N 1
ATOM 1579 C CA . GLN A 1 199 ? 0.567 16.088 16.388 1.00 36.22 199 GLN A CA 1
ATOM 1580 C C . GLN A 1 199 ? 0.580 15.017 15.305 1.00 36.22 199 GLN A C 1
ATOM 1582 O O . GLN A 1 199 ? 1.430 14.125 15.339 1.00 36.22 199 GLN A O 1
ATOM 1587 N N . SER A 1 200 ? -0.440 15.033 14.445 1.00 34.59 200 SER A N 1
ATOM 1588 C CA . SER A 1 200 ? -0.578 14.066 13.368 1.00 34.59 200 SER A CA 1
ATOM 1589 C C . SER A 1 200 ? 0.617 14.301 12.458 1.00 34.59 200 SER A C 1
ATOM 1591 O O . SER A 1 200 ? 0.640 15.252 11.682 1.00 34.59 200 SER A O 1
ATOM 1593 N N . THR A 1 201 ? 1.638 13.480 12.675 1.00 33.88 201 THR A N 1
ATOM 1594 C CA . THR A 1 201 ? 2.934 13.434 12.006 1.00 33.88 201 THR A CA 1
ATOM 1595 C C . THR A 1 201 ? 3.098 12.043 11.423 1.00 33.88 201 THR A C 1
ATOM 1597 O O . THR A 1 201 ? 2.690 11.061 12.090 1.00 33.88 201 THR A O 1
#

pLDDT: mean 88.0, std 10.91, range [33.88, 97.44]

Mean predicted aligned error: 8.06 Å